Protein AF-W2TAP4-F1 (afdb_monomer)

Structure (mmCIF, N/CA/C/O backbone):
data_AF-W2TAP4-F1
#
_entry.id   AF-W2TAP4-F1
#
loop_
_atom_site.group_PDB
_atom_site.id
_atom_site.type_symbol
_atom_site.label_atom_id
_atom_site.label_alt_id
_atom_site.label_comp_id
_atom_site.label_asym_id
_atom_site.label_entity_id
_atom_site.label_seq_id
_atom_site.pdbx_PDB_ins_code
_atom_site.Cartn_x
_atom_site.Cartn_y
_atom_site.Cartn_z
_atom_site.occupancy
_atom_site.B_iso_or_equiv
_atom_site.auth_seq_id
_atom_site.auth_comp_id
_atom_site.auth_asym_id
_atom_site.auth_atom_id
_atom_site.pdbx_PDB_model_num
ATOM 1 N N . VAL A 1 1 ? -24.159 -1.469 3.982 1.00 63.06 1 VAL A N 1
ATOM 2 C CA . VAL A 1 1 ? -23.735 -2.793 3.452 1.00 63.06 1 VAL A CA 1
ATOM 3 C C . VAL A 1 1 ? -23.334 -3.654 4.638 1.00 63.06 1 VAL A C 1
ATOM 5 O O . VAL A 1 1 ? -22.672 -3.120 5.513 1.00 63.06 1 VAL A O 1
ATOM 8 N N . LYS A 1 2 ? -23.755 -4.927 4.710 1.00 77.50 2 LYS A N 1
ATOM 9 C CA . LYS A 1 2 ? -23.392 -5.811 5.835 1.00 77.50 2 LYS A CA 1
ATOM 10 C C . LYS A 1 2 ? -21.869 -6.063 5.847 1.00 77.50 2 LYS A C 1
ATOM 12 O O . LYS A 1 2 ? -21.355 -6.415 4.781 1.00 77.50 2 LYS A O 1
ATOM 17 N N . PRO A 1 3 ? -21.166 -5.944 6.990 1.00 80.81 3 PRO A N 1
ATOM 18 C CA . PRO A 1 3 ? -19.704 -6.077 7.066 1.00 80.81 3 PRO A CA 1
ATOM 19 C C . PRO A 1 3 ? -19.189 -7.405 6.499 1.00 80.81 3 PRO A C 1
ATOM 21 O O . PRO A 1 3 ? -18.220 -7.428 5.749 1.00 80.81 3 PRO A O 1
ATOM 24 N N . GLN A 1 4 ? -19.912 -8.501 6.743 1.00 87.06 4 GLN A N 1
ATOM 25 C CA . GLN A 1 4 ? -19.562 -9.840 6.259 1.00 87.06 4 GLN A CA 1
ATOM 26 C C . GLN A 1 4 ? -19.529 -9.923 4.727 1.00 87.06 4 GLN A C 1
ATOM 28 O O . GLN A 1 4 ? -18.645 -10.558 4.163 1.00 87.06 4 GLN A O 1
ATOM 33 N N . LYS A 1 5 ? -20.447 -9.239 4.027 1.00 90.62 5 LYS A N 1
ATOM 34 C CA . LYS A 1 5 ? -20.427 -9.205 2.554 1.00 90.62 5 LYS A CA 1
ATOM 35 C C . LYS A 1 5 ? -19.191 -8.480 2.026 1.00 90.62 5 LYS A C 1
ATOM 37 O O . LYS A 1 5 ? -18.660 -8.879 0.998 1.00 90.62 5 LYS A O 1
ATOM 42 N N . ALA A 1 6 ? -18.735 -7.437 2.720 1.00 92.44 6 ALA A N 1
ATOM 43 C CA . ALA A 1 6 ? -17.522 -6.719 2.346 1.00 92.44 6 ALA A CA 1
ATOM 44 C C . ALA A 1 6 ? -16.264 -7.564 2.594 1.00 92.44 6 ALA A C 1
ATOM 46 O O . ALA A 1 6 ? -15.354 -7.529 1.776 1.00 92.44 6 ALA A O 1
ATOM 47 N N . VAL A 1 7 ? -16.244 -8.370 3.661 1.00 93.88 7 VAL A N 1
ATOM 48 C CA . VAL A 1 7 ? -15.157 -9.327 3.923 1.00 93.88 7 VAL A CA 1
ATOM 49 C C . VAL A 1 7 ? -15.080 -10.375 2.811 1.00 93.88 7 VAL A C 1
ATOM 51 O O . VAL A 1 7 ? -14.022 -10.558 2.220 1.00 93.88 7 VAL A O 1
ATOM 54 N N . HIS A 1 8 ? -16.202 -11.006 2.453 1.00 94.00 8 HIS A N 1
ATOM 55 C CA . HIS A 1 8 ? -16.225 -11.952 1.331 1.00 94.00 8 HIS A CA 1
ATOM 56 C C . HIS A 1 8 ? -15.807 -11.300 0.012 1.00 94.00 8 HIS A C 1
ATOM 58 O O . HIS A 1 8 ? -15.028 -11.882 -0.736 1.00 94.00 8 HIS A O 1
ATOM 64 N N . ALA A 1 9 ? -16.289 -10.082 -0.256 1.00 94.31 9 ALA A N 1
ATOM 65 C CA . ALA A 1 9 ? -15.892 -9.344 -1.445 1.00 94.31 9 ALA A CA 1
ATOM 66 C C . ALA A 1 9 ? -14.383 -9.079 -1.462 1.00 94.31 9 ALA A C 1
ATOM 68 O O . ALA A 1 9 ? -13.775 -9.262 -2.503 1.00 94.31 9 ALA A O 1
ATOM 69 N N . TRP A 1 10 ? -13.779 -8.708 -0.327 1.00 95.81 10 TRP A N 1
ATOM 70 C CA . TRP A 1 10 ? -12.341 -8.450 -0.222 1.00 95.81 10 TRP A CA 1
ATOM 71 C C . TRP A 1 10 ? -11.492 -9.666 -0.595 1.00 95.81 10 TRP A C 1
ATOM 73 O O . TRP A 1 10 ? -10.545 -9.540 -1.371 1.00 95.81 10 TRP A O 1
ATOM 83 N N . TYR A 1 11 ? -11.857 -10.844 -0.089 1.00 95.56 11 TYR A N 1
ATOM 84 C CA . TYR A 1 11 ? -11.151 -12.087 -0.403 1.00 95.56 11 TYR A CA 1
ATOM 85 C C . TYR A 1 11 ? -11.359 -12.562 -1.845 1.00 95.56 11 TYR A C 1
ATOM 87 O O . TYR A 1 11 ? -10.530 -13.302 -2.360 1.00 95.56 11 TYR A O 1
ATOM 95 N N . ALA A 1 12 ? -12.427 -12.118 -2.509 1.00 94.62 12 ALA A N 1
ATOM 96 C CA . ALA A 1 12 ? -12.677 -12.402 -3.920 1.00 94.62 12 ALA A CA 1
ATOM 97 C C . ALA A 1 12 ? -11.980 -11.419 -4.883 1.00 94.62 12 ALA A C 1
ATOM 99 O O . ALA A 1 12 ? -12.076 -11.596 -6.095 1.00 94.62 12 ALA A O 1
ATOM 100 N N . LEU A 1 13 ? -11.323 -10.366 -4.379 1.00 93.56 13 LEU A N 1
ATOM 101 C CA . LEU A 1 13 ? -10.587 -9.422 -5.222 1.00 93.56 13 LEU A CA 1
ATOM 102 C C . LEU A 1 13 ? -9.270 -10.035 -5.693 1.00 93.56 13 LEU A C 1
ATOM 104 O O . LEU A 1 13 ? -8.466 -10.495 -4.880 1.00 93.56 13 LEU A O 1
ATOM 108 N N . GLU A 1 14 ? -9.042 -9.949 -6.998 1.00 93.50 14 GLU A N 1
ATOM 109 C CA . GLU A 1 14 ? -7.777 -10.309 -7.627 1.00 93.50 14 GLU A CA 1
ATOM 110 C C . GLU A 1 14 ? -6.654 -9.350 -7.211 1.00 93.50 14 GLU A C 1
ATOM 112 O O . GLU A 1 14 ? -6.862 -8.150 -6.988 1.00 93.50 14 GLU A O 1
ATOM 117 N N . ASP A 1 15 ? -5.439 -9.886 -7.124 1.00 91.25 15 ASP A N 1
ATOM 118 C CA . ASP A 1 15 ? -4.247 -9.082 -6.887 1.00 91.25 15 ASP A CA 1
ATOM 119 C C . ASP A 1 15 ? -4.017 -8.134 -8.077 1.00 91.25 15 ASP A C 1
ATOM 121 O O . ASP A 1 15 ? -4.111 -8.513 -9.241 1.00 91.25 15 ASP A O 1
ATOM 125 N N . GLY A 1 16 ? -3.694 -6.875 -7.791 1.00 88.31 16 GLY A N 1
ATOM 126 C CA . GLY A 1 16 ? -3.414 -5.860 -8.805 1.00 88.31 16 GLY A CA 1
ATOM 127 C C . GLY A 1 16 ? -4.645 -5.300 -9.516 1.00 88.31 16 GLY A C 1
ATOM 128 O O . GLY A 1 16 ? -4.471 -4.501 -10.433 1.00 88.31 16 GLY A O 1
ATOM 129 N N . ASP A 1 17 ? -5.854 -5.654 -9.080 1.00 89.06 17 ASP A N 1
ATOM 130 C CA . ASP A 1 17 ? -7.103 -5.192 -9.679 1.00 89.06 17 ASP A CA 1
ATOM 131 C C . ASP A 1 17 ? -7.204 -3.650 -9.710 1.00 89.06 17 ASP A C 1
ATOM 133 O O . ASP A 1 17 ? -7.227 -3.000 -8.650 1.00 89.06 17 ASP A O 1
ATOM 137 N N . PRO A 1 18 ? -7.277 -3.040 -10.911 1.00 87.25 18 PRO A N 1
ATOM 138 C CA . PRO A 1 18 ? -7.310 -1.593 -11.046 1.00 87.25 18 PRO A CA 1
ATOM 139 C C . PRO A 1 18 ? -8.681 -0.991 -10.743 1.00 87.25 18 PRO A C 1
ATOM 141 O O . PRO A 1 18 ? -8.806 0.224 -10.574 1.00 87.25 18 PRO A O 1
ATOM 144 N N . ASN A 1 19 ? -9.725 -1.816 -10.647 1.00 90.50 19 ASN A N 1
ATOM 145 C CA . ASN A 1 19 ? -11.085 -1.331 -10.511 1.00 90.50 19 ASN A CA 1
ATOM 146 C C . ASN A 1 19 ? -11.323 -0.625 -9.171 1.00 90.50 19 ASN A C 1
ATOM 148 O O . ASN A 1 19 ? -10.850 -1.021 -8.101 1.00 90.50 19 ASN A O 1
ATOM 152 N N . ASN A 1 20 ? -12.220 0.362 -9.206 1.00 87.88 20 ASN A N 1
ATOM 153 C CA . ASN A 1 20 ? -12.665 1.107 -8.024 1.00 87.88 20 ASN A CA 1
ATOM 154 C C . ASN A 1 20 ? -13.349 0.231 -6.956 1.00 87.88 20 ASN A C 1
ATOM 156 O O . ASN A 1 20 ? -13.576 0.693 -5.834 1.00 87.88 20 ASN A O 1
ATOM 160 N N . ARG A 1 21 ? -13.679 -1.030 -7.271 1.00 91.38 21 ARG A N 1
ATOM 161 C CA . ARG A 1 21 ? -14.277 -1.974 -6.319 1.00 91.38 21 ARG A CA 1
ATOM 162 C C . ARG A 1 21 ? -13.353 -2.278 -5.140 1.00 91.38 21 ARG A C 1
ATOM 164 O O . ARG A 1 21 ? -13.854 -2.350 -4.023 1.00 91.38 21 ARG A O 1
ATOM 171 N N . VAL A 1 22 ? -12.031 -2.334 -5.340 1.00 92.56 22 VAL A N 1
ATOM 172 C CA . VAL A 1 22 ? -11.061 -2.518 -4.242 1.00 92.56 22 VAL A CA 1
ATOM 173 C C . VAL A 1 22 ? -11.181 -1.370 -3.238 1.00 92.56 22 VAL A C 1
ATOM 175 O O . VAL A 1 22 ? -11.405 -1.583 -2.045 1.00 92.56 22 VAL A O 1
ATOM 178 N N . ARG A 1 23 ? -11.133 -0.130 -3.741 1.00 93.56 23 ARG A N 1
ATOM 179 C CA . ARG A 1 23 ? -11.326 1.095 -2.953 1.00 93.56 23 ARG A CA 1
ATOM 180 C C . ARG A 1 23 ? -12.682 1.119 -2.249 1.00 93.56 23 ARG A C 1
ATOM 182 O O . ARG A 1 23 ? -12.760 1.508 -1.084 1.00 93.56 23 ARG A O 1
ATOM 189 N N . TYR A 1 24 ? -13.751 0.735 -2.942 1.00 94.25 24 TYR A N 1
ATOM 190 C CA . TYR A 1 24 ? -15.093 0.689 -2.366 1.00 94.25 24 TYR A CA 1
ATOM 191 C C . TYR A 1 24 ? -15.175 -0.308 -1.205 1.00 94.25 24 TYR A C 1
ATOM 193 O O . TYR A 1 24 ? -15.616 0.062 -0.115 1.00 94.25 24 TYR A O 1
ATOM 201 N N . VAL A 1 25 ? -14.707 -1.542 -1.414 1.00 95.56 25 VAL A N 1
ATOM 202 C CA . VAL A 1 25 ? -14.711 -2.598 -0.394 1.00 95.56 25 VAL A CA 1
ATOM 203 C C . VAL A 1 25 ? -13.883 -2.176 0.818 1.00 95.56 25 VAL A C 1
ATOM 205 O O . VAL A 1 25 ? -14.398 -2.228 1.935 1.00 95.56 25 VAL A O 1
ATOM 208 N N . ALA A 1 26 ? -12.668 -1.656 0.609 1.00 95.94 26 ALA A N 1
ATOM 209 C CA . ALA A 1 26 ? -11.824 -1.142 1.687 1.00 95.94 26 ALA A CA 1
ATOM 210 C C . ALA A 1 26 ? -12.546 -0.060 2.508 1.00 95.94 26 ALA A C 1
ATOM 212 O O . ALA A 1 26 ? -12.595 -0.140 3.732 1.00 95.94 26 ALA A O 1
ATOM 213 N N . LYS A 1 27 ? -13.208 0.908 1.857 1.00 95.12 27 LYS A N 1
ATOM 214 C CA . LYS A 1 27 ? -13.984 1.951 2.553 1.00 95.12 27 LYS A CA 1
ATOM 215 C C . LYS A 1 27 ? -15.157 1.389 3.357 1.00 95.12 27 LYS A C 1
ATOM 217 O O . LYS A 1 27 ? -15.435 1.892 4.446 1.00 95.12 27 LYS A O 1
ATOM 222 N N . VAL A 1 28 ? -15.863 0.383 2.837 1.00 95.12 28 VAL A N 1
ATOM 223 C CA . VAL A 1 28 ? -16.949 -0.279 3.577 1.00 95.12 28 VAL A CA 1
ATOM 224 C C . VAL A 1 28 ? -16.391 -0.998 4.804 1.00 95.12 28 VAL A C 1
ATOM 226 O O . VAL A 1 28 ? -16.943 -0.832 5.889 1.00 95.12 28 VAL A O 1
ATOM 229 N N . LEU A 1 29 ? -15.283 -1.727 4.666 1.00 95.81 29 LEU A N 1
ATOM 230 C CA . LEU A 1 29 ? -14.618 -2.394 5.788 1.00 95.81 29 LEU A CA 1
ATOM 231 C C . LEU A 1 29 ? -14.150 -1.391 6.851 1.00 95.81 29 LEU A C 1
ATOM 233 O O . LEU A 1 29 ? -14.443 -1.575 8.028 1.00 95.81 29 LEU A O 1
ATOM 237 N N . THR A 1 30 ? -13.532 -0.281 6.440 1.00 95.06 30 THR A N 1
ATOM 238 C CA . THR A 1 30 ? -13.102 0.800 7.343 1.00 95.06 30 THR A CA 1
ATOM 239 C C . THR A 1 30 ? -14.266 1.376 8.148 1.00 95.06 30 THR A C 1
ATOM 241 O O . THR A 1 30 ? -14.138 1.590 9.350 1.00 95.06 30 THR A O 1
ATOM 244 N N . LYS A 1 31 ? -15.413 1.634 7.504 1.00 93.88 31 LYS A N 1
ATOM 245 C CA . LYS A 1 31 ? -16.587 2.220 8.175 1.00 93.88 31 LYS A CA 1
ATOM 246 C C . LYS A 1 31 ? -17.231 1.286 9.194 1.00 93.88 31 LYS A C 1
ATOM 248 O O . LYS A 1 31 ? -17.786 1.773 10.168 1.00 93.88 31 LYS A O 1
ATOM 253 N N . ASN A 1 32 ? -17.168 -0.023 8.963 1.00 91.81 32 ASN A N 1
ATOM 254 C CA . ASN A 1 32 ? -17.828 -1.016 9.810 1.00 91.81 32 ASN A CA 1
ATOM 255 C C . ASN A 1 32 ? -16.823 -1.852 10.620 1.00 91.81 32 ASN A C 1
ATOM 257 O O . ASN A 1 32 ? -17.135 -2.961 11.047 1.00 91.81 32 ASN A O 1
ATOM 261 N N . SER A 1 33 ? -15.602 -1.348 10.825 1.00 90.56 33 SER A N 1
ATOM 262 C CA . SER A 1 33 ? -14.532 -2.092 11.498 1.00 90.56 33 SER A CA 1
ATOM 263 C C . SER A 1 33 ? -14.856 -2.432 12.956 1.00 90.56 33 SER A C 1
ATOM 265 O O . SER A 1 33 ? -14.301 -3.389 13.489 1.00 90.56 33 SER A O 1
ATOM 267 N N . GLY A 1 34 ? -15.719 -1.638 13.604 1.00 88.25 34 GLY A N 1
ATOM 268 C CA . GLY A 1 34 ? -16.190 -1.867 14.974 1.00 88.25 34 GLY A CA 1
ATOM 269 C C . GLY A 1 34 ? -17.220 -2.993 15.097 1.00 88.25 34 GLY A C 1
ATOM 270 O O . GLY A 1 34 ? -17.327 -3.593 16.158 1.00 88.25 34 GLY A O 1
ATOM 271 N N . ASP A 1 35 ? -17.912 -3.325 14.003 1.00 90.00 35 ASP A N 1
ATOM 272 C CA . ASP A 1 35 ? -18.960 -4.356 13.973 1.00 90.00 35 ASP A CA 1
ATOM 273 C C . ASP A 1 35 ? -18.416 -5.736 13.560 1.00 90.00 35 ASP A C 1
ATOM 275 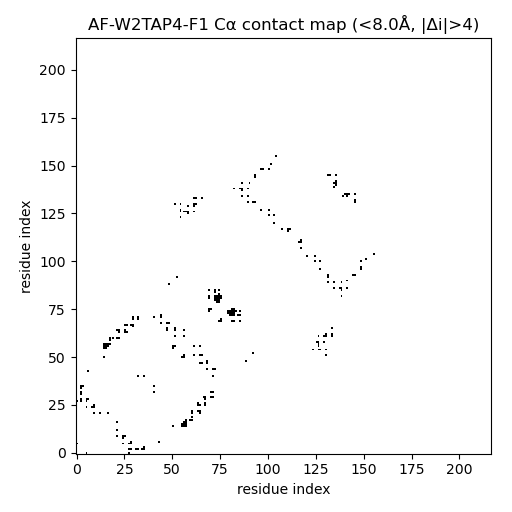O O . ASP A 1 35 ? -19.157 -6.721 13.480 1.00 90.00 35 ASP A O 1
ATOM 279 N N . LEU A 1 36 ? -17.121 -5.817 13.238 1.00 90.94 36 LEU A N 1
ATOM 280 C CA . LEU A 1 36 ? -16.458 -7.066 12.886 1.00 90.94 36 LEU A CA 1
ATOM 281 C C . LEU A 1 36 ? -16.134 -7.869 14.145 1.00 90.94 36 LEU A C 1
ATOM 283 O O . LEU A 1 36 ? -15.594 -7.349 15.120 1.00 90.94 36 LEU A O 1
ATOM 287 N N . LYS A 1 37 ? -16.405 -9.174 14.086 1.00 92.00 37 LYS A N 1
ATOM 288 C CA . LYS A 1 37 ? -15.948 -10.112 15.112 1.00 92.00 37 LYS A CA 1
ATOM 289 C C . LYS A 1 37 ? -14.416 -10.144 15.155 1.00 92.00 37 LYS A C 1
ATOM 291 O O . LYS A 1 37 ? -13.757 -9.943 14.134 1.00 92.00 37 LYS A O 1
ATOM 296 N N . SER A 1 38 ? -13.858 -10.388 16.341 1.00 92.12 38 SER A N 1
ATOM 297 C CA . SER A 1 38 ? -12.411 -10.290 16.578 1.00 92.12 38 SER A CA 1
ATOM 298 C C . SER A 1 38 ? -11.581 -11.277 15.753 1.00 92.12 38 SER A C 1
ATOM 300 O O . SER A 1 38 ? -10.482 -10.928 15.333 1.00 92.12 38 SER A O 1
ATOM 302 N N . ASP A 1 39 ? -12.097 -12.482 15.523 1.00 94.06 39 ASP A N 1
ATOM 303 C CA . ASP A 1 39 ? -11.495 -13.521 14.679 1.00 94.06 39 ASP A CA 1
ATOM 304 C C . ASP A 1 39 ? -11.390 -13.046 13.223 1.00 94.06 39 ASP A C 1
ATOM 306 O O . ASP A 1 39 ? -10.292 -12.889 12.695 1.00 94.06 39 ASP A O 1
ATOM 310 N N . ILE A 1 40 ? -12.522 -12.653 12.631 1.00 94.06 40 ILE A N 1
ATOM 311 C CA . ILE A 1 40 ? -12.599 -12.139 11.254 1.00 94.06 40 ILE A CA 1
ATOM 312 C C . ILE A 1 40 ? -11.703 -10.910 11.077 1.00 94.06 40 ILE A C 1
ATOM 314 O O . ILE A 1 40 ? -11.058 -10.728 10.043 1.00 94.06 40 ILE A O 1
ATOM 318 N N . LYS A 1 41 ? -11.678 -10.038 12.087 1.00 95.38 41 LYS A N 1
ATOM 319 C CA . LYS A 1 41 ? -10.847 -8.838 12.095 1.00 95.38 41 LYS A CA 1
ATOM 320 C C . LYS A 1 41 ? -9.357 -9.189 12.069 1.00 95.38 41 LYS A C 1
ATOM 322 O O . LYS A 1 41 ? -8.610 -8.533 11.347 1.00 95.38 41 LYS A O 1
ATOM 327 N N . SER A 1 42 ? -8.934 -10.196 12.832 1.00 96.31 42 SER A N 1
ATOM 328 C CA . SER A 1 42 ? -7.541 -10.652 12.864 1.00 96.31 42 SER A CA 1
ATOM 329 C C . SER A 1 42 ? -7.109 -11.234 11.517 1.00 96.31 42 SER A C 1
ATOM 331 O O . SER A 1 42 ? -6.078 -10.817 10.987 1.00 96.31 42 SER A O 1
ATOM 333 N N . ASP A 1 43 ? -7.944 -12.086 10.918 1.00 96.62 43 ASP A N 1
ATOM 334 C CA . ASP A 1 43 ? -7.682 -12.677 9.600 1.00 96.62 43 ASP A CA 1
ATOM 335 C C . ASP A 1 43 ? -7.572 -11.600 8.515 1.00 96.62 43 ASP A C 1
ATOM 337 O O . ASP A 1 43 ? -6.623 -11.577 7.731 1.00 96.62 43 ASP A O 1
ATOM 341 N N . LEU A 1 44 ? -8.504 -10.641 8.517 1.00 97.00 44 LEU A N 1
ATOM 342 C CA . LEU A 1 44 ? -8.501 -9.534 7.564 1.00 97.00 44 LEU A CA 1
ATOM 343 C C . LEU A 1 44 ? -7.259 -8.644 7.716 1.00 97.00 44 LEU A C 1
ATOM 345 O O . LEU A 1 44 ? -6.704 -8.183 6.720 1.00 97.00 44 LEU A O 1
ATOM 349 N N . VAL A 1 45 ? -6.805 -8.402 8.950 1.00 98.06 45 VAL A N 1
ATOM 350 C CA . VAL A 1 45 ? -5.554 -7.675 9.214 1.00 98.06 45 VAL A CA 1
ATOM 351 C C . VAL A 1 45 ? -4.354 -8.439 8.658 1.00 98.06 45 VAL A C 1
ATOM 353 O O . VAL A 1 45 ? -3.477 -7.816 8.056 1.00 98.06 45 VAL A O 1
ATOM 356 N N . ALA A 1 46 ? -4.301 -9.759 8.839 1.00 98.25 46 ALA A N 1
ATOM 357 C CA . ALA A 1 46 ? -3.219 -10.586 8.312 1.00 98.25 46 ALA A CA 1
ATOM 358 C C . ALA A 1 46 ? -3.181 -10.556 6.773 1.00 98.25 46 ALA A C 1
ATOM 360 O O . ALA A 1 46 ? -2.112 -10.338 6.195 1.00 98.25 46 ALA A O 1
ATOM 361 N N . ASP A 1 47 ? -4.338 -10.682 6.116 1.00 98.00 47 ASP A N 1
ATOM 362 C CA . ASP A 1 47 ? -4.442 -10.608 4.655 1.00 98.00 47 ASP A CA 1
ATOM 363 C C . ASP A 1 47 ? -4.058 -9.221 4.116 1.00 98.00 47 ASP A C 1
ATOM 365 O O . ASP A 1 47 ? -3.229 -9.117 3.212 1.00 98.00 47 ASP A O 1
ATOM 369 N N . LEU A 1 48 ? -4.567 -8.141 4.723 1.00 98.12 48 LEU A N 1
ATOM 370 C CA . LEU A 1 48 ? -4.192 -6.770 4.357 1.00 98.12 48 LEU A CA 1
ATOM 371 C C . LEU A 1 48 ? -2.687 -6.539 4.489 1.00 98.12 48 LEU A C 1
ATOM 373 O O . LEU A 1 48 ? -2.073 -6.001 3.566 1.00 98.12 48 LEU A O 1
ATOM 377 N N . LYS A 1 49 ? -2.082 -6.964 5.606 1.00 98.50 49 LYS A N 1
ATOM 378 C CA . LYS A 1 49 ? -0.630 -6.864 5.801 1.00 98.50 49 LYS A CA 1
ATOM 379 C C . LYS A 1 49 ? 0.117 -7.607 4.700 1.00 98.50 49 LYS A C 1
ATOM 381 O O . LYS A 1 49 ? 1.011 -7.022 4.098 1.00 98.50 49 LYS A O 1
ATOM 386 N N . SER A 1 50 ? -0.293 -8.839 4.399 1.00 98.12 50 SER A N 1
ATOM 387 C CA . SER A 1 50 ? 0.306 -9.651 3.338 1.00 98.12 50 SER A CA 1
ATOM 388 C C . SER A 1 50 ? 0.193 -8.985 1.962 1.00 98.12 50 SER A C 1
ATOM 390 O O . SER A 1 50 ? 1.193 -8.856 1.254 1.00 98.12 50 SER A O 1
ATOM 392 N N . LYS A 1 51 ? -0.995 -8.506 1.574 1.00 97.94 51 LYS A N 1
ATOM 393 C CA . LYS A 1 51 ? -1.204 -7.856 0.269 1.00 97.94 51 LYS A CA 1
ATOM 394 C C . LYS A 1 51 ? -0.418 -6.551 0.138 1.00 97.94 51 LYS A C 1
ATOM 396 O O . LYS A 1 51 ? 0.143 -6.288 -0.927 1.00 97.94 51 LYS A O 1
ATOM 401 N N . ILE A 1 52 ? -0.342 -5.755 1.207 1.00 98.12 52 ILE A N 1
ATOM 402 C CA . ILE A 1 52 ? 0.415 -4.496 1.231 1.00 98.12 52 ILE A CA 1
ATOM 403 C C . ILE A 1 52 ? 1.924 -4.767 1.166 1.00 98.12 52 ILE A C 1
ATOM 405 O O . ILE A 1 52 ? 2.594 -4.204 0.303 1.00 98.12 52 ILE A O 1
ATOM 409 N N . SER A 1 53 ? 2.466 -5.652 2.012 1.00 97.44 53 SER A N 1
ATOM 410 C CA . SER A 1 53 ? 3.913 -5.930 2.046 1.00 97.44 53 SER A CA 1
ATOM 411 C C . SER A 1 53 ? 4.422 -6.632 0.786 1.00 97.44 53 SER A C 1
ATOM 413 O O . SER A 1 53 ? 5.596 -6.527 0.446 1.00 97.44 53 SER A O 1
ATOM 415 N N . ASN A 1 54 ? 3.542 -7.343 0.076 1.00 96.88 54 ASN A N 1
ATOM 416 C CA . ASN A 1 54 ? 3.856 -7.973 -1.204 1.00 96.88 54 ASN A CA 1
ATOM 417 C C . ASN A 1 54 ? 3.501 -7.104 -2.422 1.00 96.88 54 ASN A C 1
ATOM 419 O O . ASN A 1 54 ? 3.569 -7.600 -3.543 1.00 96.88 54 ASN A O 1
ATOM 423 N N . PHE A 1 55 ? 3.118 -5.835 -2.231 1.00 96.56 55 PHE A N 1
ATOM 424 C CA . PHE A 1 55 ? 2.797 -4.887 -3.311 1.00 96.56 55 PHE A CA 1
ATOM 425 C C . PHE A 1 55 ? 1.741 -5.417 -4.302 1.00 96.56 55 PHE A C 1
ATOM 427 O O . PHE A 1 55 ? 1.780 -5.166 -5.510 1.00 96.56 55 PHE A O 1
ATOM 434 N N . ARG A 1 56 ? 0.758 -6.157 -3.778 1.00 96.50 56 ARG A N 1
ATOM 435 C CA . ARG A 1 56 ? -0.334 -6.777 -4.548 1.00 96.50 56 ARG A CA 1
ATOM 436 C C . ARG A 1 56 ? -1.528 -5.851 -4.752 1.00 96.50 56 ARG A C 1
ATOM 438 O O . ARG A 1 56 ? -2.470 -6.208 -5.443 1.00 96.50 56 ARG A O 1
ATOM 445 N N . ILE A 1 57 ? -1.513 -4.654 -4.174 1.00 96.75 57 ILE A N 1
ATOM 446 C CA . ILE A 1 57 ? -2.599 -3.680 -4.316 1.00 96.75 57 ILE A CA 1
ATOM 447 C C . ILE A 1 57 ? -2.251 -2.704 -5.438 1.00 96.75 57 ILE A C 1
ATOM 449 O O . ILE A 1 57 ? -1.163 -2.131 -5.448 1.00 96.75 57 ILE A O 1
ATOM 453 N N . HIS A 1 58 ? -3.173 -2.501 -6.382 1.00 96.31 58 HIS A N 1
ATOM 454 C CA . HIS A 1 58 ? -3.000 -1.507 -7.441 1.00 96.31 58 HIS A CA 1
ATOM 455 C C . HIS A 1 58 ? -2.829 -0.100 -6.848 1.00 96.31 58 HIS A C 1
ATOM 457 O O . HIS A 1 58 ? -3.540 0.261 -5.909 1.00 96.31 58 HIS A O 1
ATOM 463 N N . ALA A 1 59 ? -1.906 0.700 -7.389 1.00 96.06 59 ALA A N 1
ATOM 464 C CA . ALA A 1 59 ? -1.436 1.934 -6.755 1.00 96.06 59 ALA A CA 1
ATOM 465 C C . ALA A 1 59 ? -2.551 2.928 -6.351 1.00 96.06 59 ALA A C 1
ATOM 467 O O . ALA A 1 59 ? -2.618 3.286 -5.173 1.00 96.06 59 ALA A O 1
ATOM 468 N N . PRO A 1 60 ? -3.517 3.269 -7.228 1.00 96.06 60 PRO A N 1
ATOM 469 C CA . PRO A 1 60 ? -4.706 4.056 -6.881 1.00 96.06 60 PRO A CA 1
ATOM 470 C C . PRO A 1 60 ? -5.537 3.558 -5.685 1.00 96.06 60 PRO A C 1
ATOM 472 O O . PRO A 1 60 ? -6.345 4.315 -5.137 1.00 96.06 60 PRO A O 1
ATOM 475 N N . ASN A 1 61 ? -5.407 2.289 -5.299 1.00 96.94 61 ASN A N 1
ATOM 476 C CA . ASN A 1 61 ? -6.176 1.659 -4.228 1.00 96.94 61 ASN A CA 1
ATOM 477 C C . ASN A 1 61 ? -5.381 1.528 -2.915 1.00 96.94 61 ASN A C 1
ATOM 479 O O . ASN A 1 61 ? -5.992 1.261 -1.874 1.00 96.94 61 ASN A O 1
ATOM 483 N N . ILE A 1 62 ? -4.062 1.769 -2.936 1.00 97.94 62 ILE A N 1
ATOM 484 C CA . ILE A 1 62 ? -3.162 1.583 -1.786 1.00 97.94 62 ILE A CA 1
ATOM 485 C C . ILE A 1 62 ? -3.594 2.437 -0.594 1.00 97.94 62 ILE A C 1
ATOM 487 O O . ILE A 1 62 ? -3.809 1.879 0.477 1.00 97.94 62 ILE A O 1
ATOM 491 N N . SER A 1 63 ? -3.838 3.739 -0.769 1.00 97.44 63 SER A N 1
ATOM 492 C CA . SER A 1 63 ? -4.219 4.620 0.350 1.00 97.44 63 SER A CA 1
ATOM 493 C C . SER A 1 63 ? -5.499 4.160 1.052 1.00 97.44 63 SER A C 1
ATOM 495 O O . SER A 1 63 ? -5.620 4.210 2.273 1.00 97.44 63 SER A O 1
ATOM 497 N N . SER A 1 64 ? -6.474 3.644 0.292 1.00 97.50 64 SER A N 1
ATOM 498 C CA . SER A 1 64 ? -7.725 3.139 0.877 1.00 97.50 64 SER A CA 1
ATOM 499 C C . SER A 1 64 ? -7.526 1.827 1.634 1.00 97.50 64 SER A C 1
ATOM 501 O O . SER A 1 64 ? -8.126 1.646 2.694 1.00 97.50 64 SER A O 1
ATOM 503 N N . ALA A 1 65 ? -6.685 0.929 1.120 1.00 97.81 65 ALA A N 1
ATOM 504 C CA . ALA A 1 65 ? -6.347 -0.315 1.802 1.00 97.81 65 ALA A CA 1
ATOM 505 C C . ALA A 1 65 ? -5.489 -0.072 3.054 1.00 97.81 65 ALA A C 1
ATOM 507 O O . ALA A 1 65 ? -5.755 -0.659 4.102 1.00 97.81 65 ALA A O 1
ATOM 508 N N . TYR A 1 66 ? -4.516 0.837 2.981 1.00 98.25 66 TYR A N 1
ATOM 509 C CA . TYR A 1 66 ? -3.652 1.183 4.106 1.00 98.25 66 TYR A CA 1
ATOM 510 C C . TYR A 1 66 ? -4.439 1.880 5.225 1.00 98.25 66 TYR A C 1
ATOM 512 O O . TYR A 1 66 ? -4.323 1.496 6.389 1.00 98.25 66 TYR A O 1
ATOM 520 N N . LEU A 1 67 ? -5.340 2.811 4.881 1.00 97.94 67 LE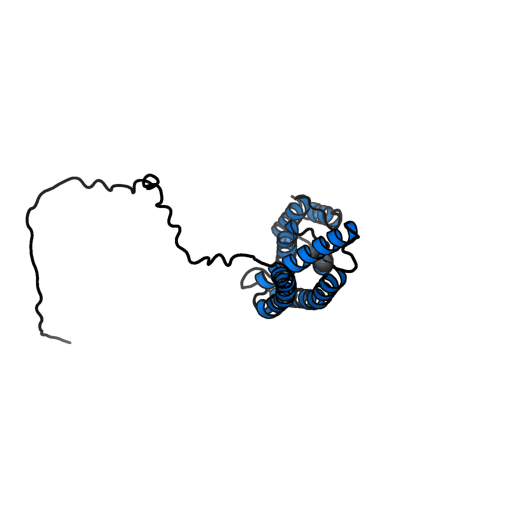U A N 1
ATOM 521 C CA . LEU A 1 67 ? -6.289 3.392 5.837 1.00 97.94 67 LEU A CA 1
ATOM 522 C C . LEU A 1 67 ? -7.180 2.318 6.485 1.00 97.94 67 LEU A C 1
ATOM 524 O O . LEU A 1 67 ? -7.468 2.396 7.679 1.00 97.94 67 LEU A O 1
ATOM 528 N N . CYS A 1 68 ? -7.623 1.321 5.712 1.00 97.94 68 CYS A N 1
ATOM 529 C CA . CYS A 1 68 ? -8.405 0.204 6.238 1.00 97.94 68 CYS A CA 1
ATOM 530 C C . CYS A 1 68 ? -7.615 -0.589 7.281 1.00 97.94 68 CYS A C 1
ATOM 532 O O . CYS A 1 68 ? -8.100 -0.780 8.396 1.00 97.94 68 CYS A O 1
ATOM 534 N N . LEU A 1 69 ? -6.371 -0.960 6.961 1.00 98.44 69 LEU A N 1
ATOM 535 C CA . LEU A 1 69 ? -5.468 -1.624 7.898 1.00 98.44 69 LEU A CA 1
ATOM 536 C C . LEU A 1 69 ? -5.261 -0.784 9.165 1.00 98.44 69 LEU A C 1
ATOM 538 O O . LEU A 1 69 ? -5.437 -1.290 10.271 1.00 98.44 69 LEU A O 1
ATOM 542 N N . ALA A 1 70 ? -4.947 0.503 9.014 1.00 97.94 70 ALA A N 1
ATOM 543 C CA . ALA A 1 70 ? -4.739 1.408 10.138 1.00 97.94 70 ALA A CA 1
ATOM 544 C C . ALA A 1 70 ? -5.989 1.510 11.030 1.00 97.94 70 ALA A C 1
ATOM 546 O O . ALA A 1 70 ? -5.881 1.483 12.255 1.00 97.94 70 ALA A O 1
ATOM 547 N N . LYS A 1 71 ? -7.191 1.555 10.442 1.00 97.12 71 LYS A N 1
ATOM 548 C CA . LYS A 1 71 ? -8.445 1.573 11.206 1.00 97.12 71 LYS A CA 1
ATOM 549 C C . LYS A 1 71 ? -8.713 0.249 11.921 1.00 97.12 71 LYS A C 1
ATOM 551 O O . LYS A 1 71 ? -9.141 0.266 13.073 1.00 97.12 71 LYS A O 1
ATOM 556 N N . LEU A 1 72 ? -8.448 -0.887 11.274 1.00 96.88 72 LEU A N 1
ATOM 557 C CA . LEU A 1 72 ? -8.588 -2.206 11.897 1.00 96.88 72 LEU A CA 1
ATOM 558 C C . LEU A 1 72 ? -7.603 -2.374 13.060 1.00 96.88 72 LEU A C 1
ATOM 560 O O . LEU A 1 72 ? -7.983 -2.894 14.105 1.00 96.88 72 LEU A O 1
ATOM 564 N N . LEU A 1 73 ? -6.383 -1.864 12.932 1.00 96.94 73 LEU A N 1
ATOM 565 C CA . LEU A 1 73 ? -5.395 -1.895 14.007 1.00 96.94 73 LEU A CA 1
ATOM 566 C C . LEU A 1 73 ? -5.679 -0.908 15.146 1.00 96.94 73 LEU A C 1
ATOM 568 O O . LEU A 1 73 ? -4.992 -0.979 16.151 1.00 96.94 73 LEU A O 1
ATOM 572 N N . ASP A 1 74 ? -6.672 -0.019 15.032 1.00 96.38 74 ASP A N 1
ATOM 573 C CA . ASP A 1 74 ? -6.869 1.100 15.969 1.00 96.38 74 ASP A CA 1
ATOM 574 C C . ASP A 1 74 ? -5.667 2.068 15.995 1.00 96.38 74 ASP A C 1
ATOM 576 O O . ASP A 1 74 ? -5.189 2.504 17.035 1.00 96.38 74 ASP A O 1
ATOM 580 N N . ALA A 1 75 ? -5.121 2.385 14.821 1.00 96.56 75 ALA A N 1
ATOM 581 C CA . ALA A 1 75 ? -3.952 3.250 14.652 1.00 96.56 75 ALA A CA 1
ATOM 582 C C . ALA A 1 75 ? -4.304 4.677 14.173 1.00 96.56 75 ALA A C 1
ATOM 584 O O . ALA A 1 75 ? -3.424 5.408 13.725 1.00 96.56 75 ALA A O 1
ATOM 585 N N . ILE A 1 76 ? -5.581 5.074 14.238 1.00 93.94 76 ILE A N 1
ATOM 586 C CA . ILE A 1 76 ? -6.075 6.384 13.776 1.00 93.94 76 ILE A CA 1
ATOM 587 C C . ILE A 1 76 ? -6.381 7.294 14.967 1.00 93.94 76 ILE A C 1
ATOM 589 O O . ILE A 1 76 ? -7.056 6.868 15.899 1.00 93.94 76 ILE A O 1
ATOM 593 N N . GLY A 1 77 ? -5.984 8.567 14.881 1.00 89.50 77 GLY A N 1
ATOM 594 C CA . GLY A 1 77 ? -6.248 9.577 15.914 1.00 89.50 77 GLY A CA 1
ATOM 595 C C . GLY A 1 77 ? -5.286 9.483 17.097 1.00 89.50 77 GLY A C 1
ATOM 596 O O . GLY A 1 77 ? -4.502 8.543 17.188 1.00 89.50 77 GLY A O 1
ATOM 597 N N . GLU A 1 78 ? -5.302 10.466 17.999 1.00 87.12 78 GLU A N 1
ATOM 598 C CA . GLU A 1 78 ? -4.291 10.560 19.063 1.00 87.12 78 GLU A CA 1
ATOM 599 C C . GLU A 1 78 ? -4.311 9.384 20.048 1.00 87.12 78 GLU A C 1
ATOM 601 O O . GLU A 1 78 ? -3.254 8.855 20.394 1.00 87.12 78 GLU A O 1
ATOM 606 N N . GLU A 1 79 ? -5.503 8.899 20.382 1.00 90.69 79 GLU A N 1
ATOM 607 C CA . GLU A 1 79 ? -5.738 7.846 21.379 1.00 90.69 79 GLU A CA 1
ATOM 608 C C . GLU A 1 79 ? -5.605 6.412 20.834 1.00 90.69 79 GLU A C 1
ATOM 610 O O . GLU A 1 79 ? -5.746 5.448 21.589 1.00 90.69 79 GLU A O 1
ATOM 615 N N . GLY A 1 80 ? -5.337 6.254 19.533 1.00 90.94 80 GLY A N 1
ATOM 616 C CA . GLY A 1 80 ? -5.260 4.945 18.886 1.00 90.94 80 GLY A CA 1
ATOM 617 C C . GLY A 1 80 ? -4.157 4.058 19.472 1.00 90.94 80 GLY A C 1
ATOM 618 O O . GLY A 1 80 ? -2.982 4.441 19.516 1.00 90.94 80 GLY A O 1
ATOM 619 N N . LYS A 1 81 ? -4.514 2.839 19.889 1.00 95.12 81 LYS A N 1
ATOM 620 C CA . LYS A 1 81 ? -3.594 1.898 20.557 1.00 95.12 81 LYS A CA 1
ATOM 621 C C . LYS A 1 81 ? -2.703 1.122 19.581 1.00 95.12 81 LYS A C 1
ATOM 623 O O . LYS A 1 81 ? -1.654 0.612 19.974 1.00 95.12 81 LYS A O 1
ATOM 628 N N . GLY A 1 82 ? -3.081 1.071 18.305 1.00 96.69 82 GLY A N 1
ATOM 629 C CA . GLY A 1 82 ? -2.400 0.318 17.247 1.00 96.69 82 GLY A CA 1
ATOM 630 C C . GLY A 1 82 ? -1.219 1.002 16.576 1.00 96.69 82 GLY A C 1
ATOM 631 O O . GLY A 1 82 ? -0.561 0.386 15.738 1.00 96.69 82 GLY A O 1
ATOM 632 N N . LYS A 1 83 ? -0.928 2.267 16.904 1.00 96.38 83 LYS A N 1
ATOM 633 C CA . LYS A 1 83 ? 0.098 3.067 16.208 1.00 96.38 83 LYS A CA 1
ATOM 634 C C . LYS A 1 83 ? 1.467 2.388 16.170 1.00 96.38 83 LYS A C 1
ATOM 636 O O . LYS A 1 83 ? 2.098 2.336 15.122 1.00 96.38 83 LYS A O 1
ATOM 641 N N . LYS A 1 84 ? 1.901 1.815 17.299 1.00 96.31 84 LYS A N 1
ATOM 642 C CA . LYS A 1 84 ? 3.194 1.114 17.403 1.00 96.31 84 LYS A CA 1
ATOM 643 C C . LYS A 1 84 ? 3.254 -0.127 16.515 1.00 96.31 84 LYS A C 1
ATOM 645 O O . LYS A 1 84 ? 4.302 -0.435 15.954 1.00 96.31 84 LYS A O 1
ATOM 650 N N . GLU A 1 85 ? 2.141 -0.845 16.390 1.00 97.56 85 GLU A N 1
ATOM 651 C CA . GLU A 1 85 ? 2.063 -2.024 15.532 1.00 97.56 85 GLU A CA 1
ATOM 652 C C . GLU A 1 85 ? 2.096 -1.636 14.050 1.00 97.56 85 GLU A C 1
ATOM 654 O O . GLU A 1 85 ? 2.843 -2.242 13.279 1.00 97.56 85 GLU A O 1
ATOM 659 N N . LEU A 1 86 ? 1.344 -0.597 13.666 1.00 98.06 86 LEU A N 1
ATOM 660 C CA . LEU A 1 86 ? 1.356 -0.063 12.305 1.00 98.06 86 LEU A CA 1
ATOM 661 C C . LEU A 1 86 ? 2.745 0.477 11.928 1.00 98.06 86 LEU A C 1
ATOM 663 O O . LEU A 1 86 ? 3.238 0.171 10.844 1.00 98.06 86 LEU A O 1
ATOM 667 N N . GLU A 1 87 ? 3.414 1.196 12.835 1.00 97.38 87 GLU A N 1
ATOM 668 C CA . GLU A 1 87 ? 4.781 1.684 12.619 1.00 97.38 87 GLU A CA 1
ATOM 669 C C . GLU A 1 87 ? 5.773 0.523 12.457 1.00 97.38 87 GLU A C 1
ATOM 671 O O . GLU A 1 87 ? 6.594 0.531 11.539 1.00 97.38 87 GLU A O 1
ATOM 676 N N . LYS A 1 88 ? 5.696 -0.508 13.313 1.00 97.88 88 LYS A N 1
ATOM 677 C CA . LYS A 1 88 ? 6.552 -1.702 13.202 1.00 97.88 88 LYS A CA 1
ATOM 678 C C . LYS A 1 88 ? 6.368 -2.390 11.849 1.00 97.88 88 LYS A C 1
ATOM 680 O O . LYS A 1 88 ? 7.354 -2.786 11.230 1.00 97.88 88 LYS A O 1
ATOM 685 N N . PHE A 1 89 ? 5.123 -2.514 11.393 1.00 98.38 89 PHE A N 1
ATOM 686 C CA . PHE A 1 89 ? 4.803 -3.066 10.080 1.00 98.38 89 PHE A CA 1
ATOM 687 C C . PHE A 1 89 ? 5.380 -2.207 8.944 1.00 98.38 89 PHE A C 1
ATOM 689 O O . PHE A 1 89 ? 6.104 -2.728 8.095 1.00 98.38 89 PHE A O 1
ATOM 696 N N . GLY A 1 90 ? 5.146 -0.891 8.974 1.00 97.62 90 GLY A N 1
ATOM 697 C CA . GLY A 1 90 ? 5.681 0.044 7.983 1.00 97.62 90 GLY A CA 1
ATOM 698 C C . GLY A 1 90 ? 7.209 0.025 7.921 1.00 97.62 90 GLY A C 1
ATOM 699 O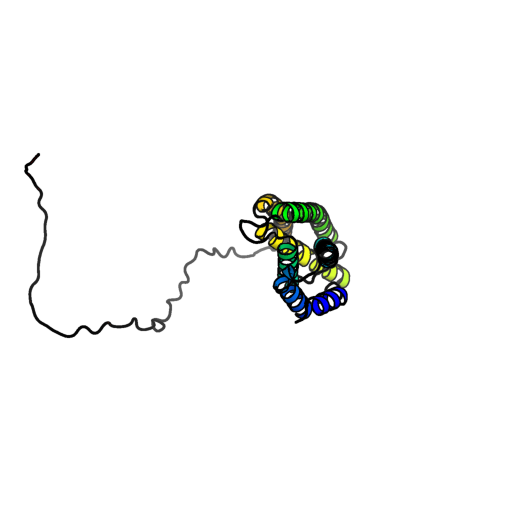 O . GLY A 1 90 ? 7.783 -0.047 6.839 1.00 97.62 90 GLY A O 1
ATOM 700 N N . ARG A 1 91 ? 7.887 -0.015 9.073 1.00 96.56 91 ARG A N 1
ATOM 701 C CA . ARG A 1 91 ? 9.350 -0.138 9.153 1.00 96.56 91 ARG A CA 1
ATOM 702 C C . ARG A 1 91 ? 9.866 -1.397 8.453 1.00 96.56 91 ARG A C 1
ATOM 704 O O . ARG A 1 91 ? 10.880 -1.311 7.766 1.00 96.56 91 ARG A O 1
ATOM 711 N N . GLY A 1 92 ? 9.175 -2.529 8.605 1.00 96.25 92 GLY A N 1
ATOM 712 C CA . GLY A 1 92 ? 9.498 -3.767 7.888 1.00 96.25 92 GLY A CA 1
ATOM 713 C C . GLY A 1 92 ? 9.432 -3.581 6.372 1.00 96.25 92 GLY A C 1
ATOM 714 O O . GLY A 1 92 ? 10.405 -3.865 5.679 1.00 96.25 92 GLY A O 1
ATOM 715 N N . ILE A 1 93 ? 8.344 -2.984 5.874 1.00 96.94 93 ILE A N 1
ATOM 716 C CA . ILE A 1 93 ? 8.185 -2.691 4.441 1.00 96.94 93 ILE A CA 1
ATOM 717 C C . ILE A 1 93 ? 9.289 -1.760 3.933 1.00 96.94 93 ILE A C 1
ATOM 719 O O . ILE A 1 93 ? 9.841 -2.005 2.865 1.00 96.94 93 ILE A O 1
ATOM 723 N N . LEU A 1 94 ? 9.648 -0.710 4.681 1.00 94.56 94 LEU A N 1
ATOM 724 C CA . LEU A 1 94 ? 10.735 0.190 4.279 1.00 94.56 94 LEU A CA 1
ATOM 725 C C . LEU A 1 94 ? 12.058 -0.574 4.115 1.00 94.56 94 LEU A C 1
ATOM 727 O O . LEU A 1 94 ? 12.759 -0.390 3.121 1.00 94.56 94 LEU A O 1
ATOM 731 N N . MET A 1 95 ? 12.395 -1.475 5.042 1.00 91.12 95 MET A N 1
ATOM 732 C CA . MET A 1 95 ? 13.609 -2.291 4.915 1.00 91.12 95 MET A CA 1
ATOM 733 C C . MET A 1 95 ? 13.587 -3.157 3.649 1.00 91.12 95 MET A C 1
ATOM 735 O O . MET A 1 95 ? 14.579 -3.165 2.914 1.00 91.12 95 MET A O 1
ATOM 739 N N . ASP A 1 96 ? 12.452 -3.789 3.348 1.00 91.69 96 ASP A N 1
ATOM 740 C CA . ASP A 1 96 ? 12.277 -4.616 2.149 1.00 91.69 96 ASP A CA 1
ATOM 741 C C . ASP A 1 96 ? 12.357 -3.788 0.855 1.00 91.69 96 ASP A C 1
ATOM 743 O O . ASP A 1 96 ? 13.058 -4.163 -0.092 1.00 91.69 96 ASP A O 1
ATOM 747 N N . CYS A 1 97 ? 11.711 -2.616 0.826 1.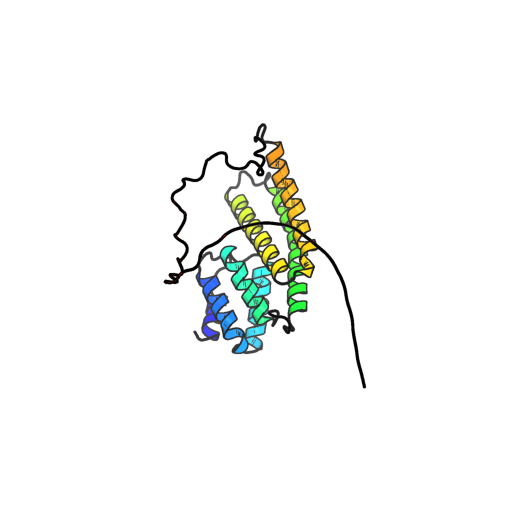00 92.19 97 CYS A N 1
ATOM 748 C CA . CYS A 1 97 ? 11.763 -1.681 -0.299 1.00 92.19 97 CYS A CA 1
ATOM 749 C C . CYS A 1 97 ? 13.199 -1.262 -0.631 1.00 92.19 97 CYS A C 1
ATOM 751 O O . CYS A 1 97 ? 13.514 -1.048 -1.799 1.00 92.19 97 CYS A O 1
ATOM 753 N N . ARG A 1 98 ? 14.100 -1.163 0.361 1.00 86.50 98 ARG A N 1
ATOM 754 C CA . ARG A 1 98 ? 15.498 -0.761 0.119 1.00 86.50 98 ARG A CA 1
ATOM 755 C C . ARG A 1 98 ? 16.197 -1.675 -0.882 1.00 86.50 98 ARG A C 1
ATOM 757 O O . ARG A 1 98 ? 16.872 -1.183 -1.783 1.00 86.50 98 ARG A O 1
ATOM 764 N N . GLY A 1 99 ? 16.086 -2.985 -0.664 1.00 86.00 99 GLY A N 1
ATOM 765 C CA . GLY A 1 99 ? 16.723 -3.991 -1.509 1.00 86.00 99 GLY A CA 1
ATOM 766 C C . GLY A 1 99 ? 16.036 -4.066 -2.864 1.00 86.00 99 GLY A C 1
ATOM 767 O O . GLY A 1 99 ? 16.696 -3.950 -3.894 1.00 86.00 99 GLY A O 1
ATOM 768 N N . ARG A 1 100 ? 14.701 -4.149 -2.846 1.00 90.06 100 ARG A N 1
ATOM 769 C CA . ARG A 1 100 ? 13.890 -4.316 -4.057 1.00 90.06 100 ARG A CA 1
ATOM 770 C C . ARG A 1 100 ? 13.995 -3.136 -5.011 1.00 90.06 100 ARG A C 1
ATOM 772 O O . ARG A 1 100 ? 14.118 -3.367 -6.205 1.00 90.06 100 ARG A O 1
ATOM 779 N N . ILE A 1 101 ? 13.991 -1.893 -4.519 1.00 89.44 101 ILE A N 1
ATOM 780 C CA . ILE A 1 101 ? 14.164 -0.708 -5.376 1.00 89.44 101 ILE A CA 1
ATOM 781 C C . ILE A 1 101 ? 15.551 -0.728 -6.017 1.00 89.44 101 ILE A C 1
ATOM 783 O O . ILE A 1 101 ? 15.658 -0.551 -7.220 1.00 89.44 101 ILE A O 1
ATOM 787 N N . ARG A 1 102 ? 16.614 -1.001 -5.251 1.00 85.31 102 ARG A N 1
ATOM 788 C CA . ARG A 1 102 ? 17.976 -1.050 -5.804 1.00 85.31 102 ARG A CA 1
ATOM 789 C C . ARG A 1 102 ? 18.112 -2.105 -6.900 1.00 85.31 102 ARG A C 1
ATOM 791 O O . ARG A 1 102 ? 18.612 -1.795 -7.973 1.00 85.31 102 ARG A O 1
ATOM 798 N N . GLU A 1 103 ? 17.644 -3.320 -6.635 1.00 86.31 103 GLU A N 1
ATOM 799 C CA . GLU A 1 103 ? 17.638 -4.406 -7.619 1.00 86.31 103 GLU A CA 1
ATOM 800 C C . GLU A 1 103 ? 16.764 -4.059 -8.836 1.00 86.31 103 GLU A C 1
ATOM 802 O O . GLU A 1 103 ? 17.130 -4.330 -9.981 1.00 86.31 103 GLU A O 1
ATOM 807 N N . SER A 1 104 ? 15.624 -3.405 -8.589 1.00 87.38 104 SER A N 1
ATOM 808 C CA . SER A 1 104 ? 14.728 -2.936 -9.644 1.00 87.38 104 SER A CA 1
ATOM 809 C C . SER A 1 104 ? 15.383 -1.876 -10.526 1.00 87.38 104 SER A C 1
ATOM 811 O O . SER A 1 104 ? 15.052 -1.812 -11.694 1.00 87.38 104 SER A O 1
ATOM 813 N N . LEU A 1 105 ? 16.306 -1.064 -10.018 1.00 84.38 105 LEU A N 1
ATOM 814 C CA . LEU A 1 105 ? 17.006 -0.063 -10.829 1.00 84.38 105 LEU A CA 1
ATOM 815 C C . LEU A 1 105 ? 18.183 -0.677 -11.601 1.00 84.38 105 LEU A C 1
ATOM 817 O O . LEU A 1 105 ? 18.390 -0.344 -12.758 1.00 84.38 105 LEU A O 1
ATOM 821 N N . GLN A 1 106 ? 18.908 -1.624 -10.998 1.00 83.69 106 GLN A N 1
ATOM 822 C CA . GLN A 1 106 ? 20.085 -2.249 -11.619 1.00 83.69 106 GLN A CA 1
ATOM 823 C C . GLN A 1 106 ? 19.767 -3.069 -12.870 1.00 83.69 106 GLN A C 1
ATOM 825 O O . GLN A 1 106 ? 20.552 -3.059 -13.806 1.00 83.69 106 GLN A O 1
ATOM 830 N N . LYS A 1 107 ? 18.627 -3.768 -12.904 1.00 84.62 107 LYS A N 1
ATOM 831 C CA . LYS A 1 107 ? 18.276 -4.620 -14.055 1.00 84.62 107 LYS A CA 1
ATOM 832 C C . LYS A 1 107 ? 17.389 -3.920 -15.096 1.00 84.62 107 LYS A C 1
ATOM 834 O O . LYS A 1 107 ? 16.799 -4.603 -15.921 1.00 84.62 107 LYS A O 1
ATOM 839 N N . ILE A 1 108 ? 17.232 -2.590 -15.034 1.00 82.69 108 ILE A N 1
ATOM 840 C CA . ILE A 1 108 ? 16.461 -1.850 -16.056 1.00 82.69 108 ILE A CA 1
ATOM 841 C C . ILE A 1 108 ? 17.126 -2.007 -17.421 1.00 82.69 108 ILE A C 1
ATOM 843 O O . ILE A 1 108 ? 16.445 -2.324 -18.386 1.00 82.69 108 ILE A O 1
ATOM 847 N N . GLU A 1 109 ? 18.447 -1.843 -17.481 1.00 78.19 109 GLU A N 1
ATOM 848 C CA . GLU A 1 109 ? 19.216 -1.971 -18.723 1.00 78.19 109 GLU A CA 1
ATOM 849 C C . GLU A 1 109 ? 19.159 -3.400 -19.283 1.00 78.19 109 GLU A C 1
ATOM 851 O O . GLU A 1 109 ? 18.996 -3.591 -20.482 1.00 78.19 109 GLU A O 1
ATOM 856 N N . GLU A 1 110 ? 19.220 -4.412 -18.411 1.00 80.88 110 GLU A N 1
ATOM 857 C CA . GLU A 1 110 ? 19.159 -5.830 -18.799 1.00 80.88 110 GLU A CA 1
ATOM 858 C C . GLU A 1 110 ? 17.792 -6.243 -19.369 1.00 80.88 110 GLU A C 1
ATOM 860 O O . GLU A 1 110 ? 17.705 -7.170 -20.172 1.00 80.88 110 GLU A O 1
ATOM 865 N N . GLU A 1 111 ? 16.717 -5.587 -18.929 1.00 83.94 111 GLU A N 1
ATOM 866 C CA . GLU A 1 111 ? 15.336 -5.897 -19.316 1.00 83.94 111 GLU A CA 1
ATOM 867 C C . GLU A 1 111 ? 14.756 -4.876 -20.302 1.00 83.94 111 GLU A C 1
ATOM 869 O O . GLU A 1 111 ? 13.566 -4.939 -20.601 1.00 83.94 111 GLU A O 1
ATOM 874 N N . TYR A 1 112 ? 15.571 -3.950 -20.816 1.00 81.25 112 TYR A N 1
ATOM 875 C CA . TYR A 1 112 ? 15.103 -2.835 -21.642 1.00 81.25 112 TYR A CA 1
ATOM 876 C C . TYR A 1 112 ? 14.355 -3.298 -22.902 1.00 81.25 112 TYR A C 1
ATOM 878 O O . TYR A 1 112 ? 13.330 -2.724 -23.264 1.00 81.25 112 TYR A O 1
ATOM 886 N N . ASP A 1 113 ? 14.814 -4.390 -23.517 1.00 88.56 113 ASP A N 1
ATOM 887 C CA . ASP A 1 113 ? 14.202 -4.962 -24.722 1.00 88.56 113 ASP A CA 1
ATOM 888 C C . ASP A 1 113 ? 12.968 -5.845 -24.429 1.00 88.56 113 ASP A C 1
ATOM 890 O O . ASP A 1 113 ? 12.275 -6.279 -25.352 1.00 88.56 113 ASP A O 1
ATOM 894 N N . ASP A 1 114 ? 12.665 -6.122 -23.155 1.00 92.38 114 ASP A N 1
ATOM 895 C CA . ASP A 1 114 ? 11.512 -6.915 -22.716 1.00 92.38 114 ASP A CA 1
ATOM 896 C C . ASP A 1 114 ? 10.446 -5.998 -22.100 1.00 92.38 114 ASP A C 1
ATOM 898 O O . ASP A 1 114 ? 10.397 -5.756 -20.889 1.00 92.38 114 ASP A O 1
ATOM 902 N N . ALA A 1 115 ? 9.568 -5.483 -22.963 1.00 91.12 115 ALA A N 1
ATOM 903 C CA . ALA A 1 115 ? 8.531 -4.525 -22.588 1.00 91.12 115 ALA A CA 1
ATOM 904 C C . ALA A 1 115 ? 7.610 -5.027 -21.458 1.00 91.12 115 ALA A C 1
ATOM 906 O O . ALA A 1 115 ? 7.199 -4.237 -20.604 1.00 91.12 115 ALA A O 1
ATOM 907 N N . ASP A 1 116 ? 7.312 -6.329 -21.411 1.00 92.50 116 ASP A N 1
ATOM 908 C CA . ASP A 1 116 ? 6.449 -6.911 -20.379 1.00 92.50 116 ASP A CA 1
ATOM 909 C C . ASP A 1 116 ? 7.147 -6.927 -19.014 1.00 92.50 116 ASP A C 1
ATOM 911 O O . ASP A 1 116 ? 6.543 -6.554 -17.996 1.00 92.50 116 ASP A O 1
ATOM 915 N N . LYS A 1 117 ? 8.433 -7.306 -18.973 1.00 91.00 117 LYS A N 1
ATOM 916 C CA . LYS A 1 117 ? 9.236 -7.230 -17.742 1.00 91.00 117 LYS A CA 1
ATOM 917 C C . LYS A 1 117 ? 9.413 -5.793 -17.274 1.00 91.00 117 LYS A C 1
ATOM 919 O O . LYS A 1 117 ? 9.245 -5.522 -16.080 1.00 91.00 117 LYS A O 1
ATOM 924 N N . LEU A 1 118 ? 9.678 -4.873 -18.200 1.00 90.50 118 LEU A N 1
ATOM 925 C CA . LEU A 1 118 ? 9.841 -3.458 -17.887 1.00 90.50 118 LEU A CA 1
ATOM 926 C C . LEU A 1 118 ? 8.552 -2.867 -17.297 1.00 90.50 118 LEU A C 1
ATOM 928 O O . LEU A 1 118 ? 8.589 -2.244 -16.235 1.00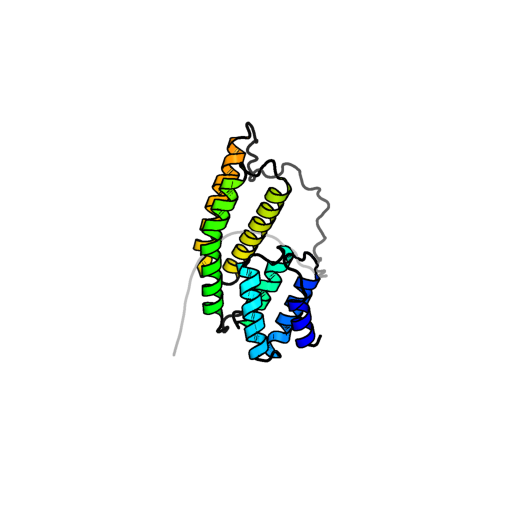 90.50 118 LEU A O 1
ATOM 932 N N . HIS A 1 119 ? 7.396 -3.152 -17.902 1.00 91.31 119 HIS A N 1
ATOM 933 C CA . HIS A 1 119 ? 6.098 -2.713 -17.387 1.00 91.31 119 HIS A CA 1
ATOM 934 C C . HIS A 1 119 ? 5.769 -3.331 -16.013 1.00 91.31 119 HIS A C 1
ATOM 936 O O . HIS A 1 119 ? 5.256 -2.652 -15.113 1.00 91.31 119 HIS A O 1
ATOM 942 N N . ALA A 1 120 ? 6.076 -4.616 -15.800 1.00 91.81 120 ALA A N 1
ATOM 943 C CA . ALA A 1 120 ? 5.887 -5.267 -14.502 1.00 91.81 120 ALA A CA 1
ATOM 944 C C . ALA A 1 120 ? 6.767 -4.636 -13.406 1.00 91.81 120 ALA A C 1
ATOM 946 O O . ALA A 1 120 ? 6.314 -4.425 -12.272 1.00 91.81 120 ALA A O 1
ATOM 947 N N . ARG A 1 121 ? 8.010 -4.292 -13.752 1.00 91.88 121 ARG A N 1
ATOM 948 C CA . ARG A 1 121 ? 8.972 -3.609 -12.881 1.00 91.88 121 ARG A CA 1
ATOM 949 C C . ARG A 1 121 ? 8.525 -2.194 -12.540 1.00 91.88 121 ARG A C 1
ATOM 951 O O . ARG A 1 121 ? 8.487 -1.852 -11.357 1.00 91.88 121 ARG A O 1
ATOM 958 N N . GLU A 1 122 ? 8.120 -1.412 -13.535 1.00 91.19 122 GLU A N 1
ATOM 959 C CA . GLU A 1 122 ? 7.540 -0.079 -13.346 1.00 91.19 122 GLU A CA 1
ATOM 960 C C . GLU A 1 122 ? 6.323 -0.149 -12.412 1.00 91.19 122 GLU A C 1
ATOM 962 O O . GLU A 1 122 ? 6.262 0.539 -11.390 1.00 91.19 122 GLU A O 1
ATOM 967 N N . THR A 1 123 ? 5.395 -1.069 -12.690 1.00 93.88 123 THR A N 1
ATOM 968 C CA . THR A 1 123 ? 4.207 -1.298 -11.858 1.00 93.88 123 THR A CA 1
ATOM 969 C C . THR A 1 123 ? 4.584 -1.605 -10.406 1.00 93.88 123 THR A C 1
ATOM 971 O O . THR A 1 123 ? 3.968 -1.077 -9.474 1.00 93.88 123 THR A O 1
ATOM 974 N N . SER A 1 124 ? 5.594 -2.451 -10.188 1.00 93.56 124 SER A N 1
ATOM 975 C CA . SER A 1 124 ? 6.098 -2.789 -8.854 1.00 93.56 124 SER A CA 1
ATOM 976 C C . SER A 1 124 ? 6.711 -1.572 -8.148 1.00 93.56 124 SER A C 1
ATOM 978 O O . SER A 1 124 ? 6.363 -1.288 -6.998 1.00 93.56 124 SER A O 1
ATOM 980 N N . LEU A 1 125 ? 7.555 -0.801 -8.844 1.00 93.56 125 LEU A N 1
ATOM 981 C CA . LEU A 1 125 ? 8.178 0.426 -8.335 1.00 93.56 125 LEU A CA 1
ATOM 982 C C . LEU A 1 125 ? 7.136 1.465 -7.911 1.00 93.56 125 LEU A C 1
ATOM 984 O O . LEU A 1 125 ? 7.206 1.975 -6.789 1.00 93.56 125 LEU A O 1
ATOM 988 N N . ILE A 1 126 ? 6.126 1.719 -8.747 1.00 94.75 126 ILE A N 1
ATOM 989 C CA . ILE A 1 126 ? 5.033 2.651 -8.435 1.00 94.75 126 ILE A CA 1
ATOM 990 C C . ILE A 1 126 ? 4.306 2.213 -7.159 1.00 94.75 126 ILE A C 1
ATOM 992 O O . ILE A 1 126 ? 4.050 3.034 -6.271 1.00 94.75 126 ILE A O 1
ATOM 996 N N . ARG A 1 127 ? 3.994 0.917 -7.020 1.00 96.88 127 ARG A N 1
ATOM 997 C CA . ARG A 1 127 ? 3.324 0.388 -5.820 1.00 96.88 127 ARG A CA 1
ATOM 998 C C . ARG A 1 127 ? 4.205 0.495 -4.575 1.00 96.88 127 ARG A C 1
ATOM 1000 O O . ARG A 1 127 ? 3.692 0.877 -3.521 1.00 96.88 127 ARG A O 1
ATOM 1007 N N . MET A 1 128 ? 5.507 0.217 -4.682 1.00 96.06 128 MET A N 1
ATOM 1008 C CA . MET A 1 128 ? 6.462 0.389 -3.579 1.00 96.06 128 MET A CA 1
ATOM 1009 C C . MET A 1 128 ? 6.517 1.846 -3.117 1.00 96.06 128 MET A C 1
ATOM 1011 O O . MET A 1 128 ? 6.309 2.121 -1.936 1.00 96.06 128 MET A O 1
ATOM 1015 N N . ILE A 1 129 ? 6.722 2.784 -4.044 1.00 94.50 129 ILE A N 1
ATOM 1016 C CA . ILE A 1 129 ? 6.827 4.220 -3.748 1.00 94.50 129 ILE A CA 1
ATOM 1017 C C . ILE A 1 129 ? 5.529 4.754 -3.137 1.00 94.50 129 ILE A C 1
ATOM 1019 O O . ILE A 1 129 ? 5.558 5.442 -2.117 1.00 94.50 129 ILE A O 1
ATOM 1023 N N . THR A 1 130 ? 4.382 4.382 -3.707 1.00 96.25 130 THR A N 1
ATOM 1024 C CA . THR A 1 130 ? 3.071 4.776 -3.173 1.00 96.25 130 THR A CA 1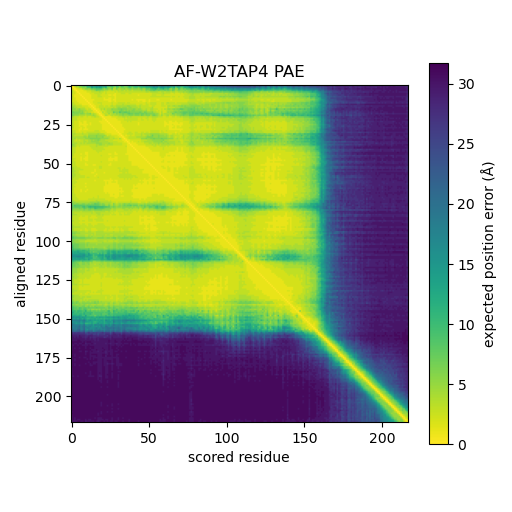
ATOM 1025 C C . THR A 1 130 ? 2.874 4.235 -1.753 1.00 96.25 130 THR A C 1
ATOM 1027 O O . THR A 1 130 ? 2.436 4.964 -0.868 1.00 96.25 130 THR A O 1
ATOM 1030 N N . THR A 1 131 ? 3.265 2.980 -1.498 1.00 97.69 131 THR A N 1
ATOM 1031 C CA . THR A 1 131 ? 3.187 2.372 -0.158 1.00 97.69 131 THR A CA 1
ATOM 1032 C C . THR A 1 131 ? 4.100 3.081 0.845 1.00 97.69 131 THR A C 1
ATOM 1034 O O . THR A 1 131 ? 3.678 3.332 1.972 1.00 97.69 131 THR A O 1
ATOM 1037 N N . ILE A 1 132 ? 5.323 3.456 0.445 1.00 96.25 132 ILE A N 1
ATOM 1038 C CA . ILE A 1 132 ? 6.230 4.273 1.273 1.00 96.25 132 ILE A CA 1
ATOM 1039 C C . ILE A 1 132 ? 5.550 5.592 1.658 1.00 96.25 132 ILE A C 1
ATOM 1041 O O . ILE A 1 132 ? 5.602 5.980 2.826 1.00 96.25 132 ILE A O 1
ATOM 1045 N N . GLY A 1 133 ? 4.885 6.246 0.699 1.00 95.38 133 GLY A N 1
ATOM 1046 C CA . GLY A 1 133 ? 4.128 7.479 0.920 1.00 95.38 133 GLY A CA 1
ATOM 1047 C C . GLY A 1 133 ? 3.061 7.339 2.008 1.00 95.38 133 GLY A C 1
ATOM 1048 O O . GLY A 1 133 ? 2.981 8.183 2.899 1.00 95.38 133 GLY A O 1
ATOM 1049 N N . GLU A 1 134 ? 2.292 6.251 1.997 1.00 96.94 134 GLU A N 1
ATOM 1050 C CA . GLU A 1 134 ? 1.304 5.984 3.051 1.00 96.94 134 GLU A CA 1
ATOM 1051 C C . GLU A 1 134 ? 1.970 5.698 4.405 1.00 96.94 134 GLU A C 1
ATOM 1053 O O . GLU A 1 134 ? 1.547 6.228 5.432 1.00 96.94 134 GLU A O 1
ATOM 1058 N N . ILE A 1 135 ? 3.054 4.916 4.428 1.00 96.94 135 ILE A N 1
ATOM 1059 C CA . ILE A 1 135 ? 3.779 4.601 5.670 1.00 96.94 135 ILE A CA 1
ATOM 1060 C C . ILE A 1 135 ? 4.240 5.881 6.373 1.00 96.94 135 ILE A C 1
ATOM 1062 O O . ILE A 1 135 ? 4.016 6.029 7.575 1.00 96.94 135 ILE A O 1
ATOM 1066 N N . VAL A 1 136 ? 4.855 6.818 5.646 1.00 95.06 136 VAL A N 1
ATOM 1067 C CA . VAL A 1 136 ? 5.349 8.068 6.249 1.00 95.06 136 VAL A CA 1
ATOM 1068 C C . VAL A 1 136 ? 4.219 9.021 6.642 1.00 95.06 136 VAL A C 1
ATOM 1070 O O . VAL A 1 136 ? 4.375 9.759 7.611 1.00 95.06 136 VAL A O 1
ATOM 1073 N N . GLN A 1 137 ? 3.073 8.980 5.951 1.00 93.88 137 GLN A N 1
ATOM 1074 C CA . GLN A 1 137 ? 1.888 9.760 6.327 1.00 93.88 137 GLN A CA 1
ATOM 1075 C C . GLN A 1 137 ? 1.285 9.281 7.654 1.00 93.88 137 GLN A C 1
ATOM 1077 O O . GLN A 1 137 ? 0.982 10.099 8.520 1.00 93.88 137 GLN A O 1
ATOM 1082 N N . PHE A 1 138 ? 1.136 7.965 7.844 1.00 95.19 138 PHE A N 1
ATOM 1083 C CA . PHE A 1 138 ? 0.561 7.397 9.074 1.00 95.19 138 PHE A CA 1
ATOM 1084 C C . PHE A 1 138 ? 1.573 7.245 10.217 1.00 95.19 138 PHE A C 1
ATOM 1086 O O . PHE A 1 138 ? 1.189 7.094 11.376 1.00 95.19 138 PHE A O 1
ATOM 1093 N N . SER A 1 139 ? 2.868 7.231 9.917 1.00 94.38 139 SER A N 1
ATOM 1094 C CA . SER A 1 139 ? 3.944 7.052 10.894 1.00 94.38 139 SER A CA 1
ATOM 1095 C C . SER A 1 139 ? 5.091 8.006 10.576 1.00 94.38 139 SER A C 1
ATOM 1097 O O . SER A 1 139 ? 6.153 7.601 10.106 1.00 94.38 139 SER A O 1
ATOM 1099 N N . SER A 1 140 ? 4.880 9.295 10.855 1.00 91.44 140 SER A N 1
ATOM 1100 C CA . SER A 1 140 ? 5.819 10.382 10.532 1.00 91.44 140 SER A CA 1
ATOM 1101 C C . SER A 1 140 ? 7.222 10.197 11.123 1.00 91.44 140 SER A C 1
ATOM 1103 O O . SER A 1 140 ? 8.202 10.637 10.525 1.00 91.44 140 SER A O 1
ATOM 1105 N N . GLY A 1 141 ? 7.359 9.456 12.230 1.00 91.12 141 GLY A N 1
ATOM 1106 C CA . GLY A 1 141 ? 8.656 9.047 12.786 1.00 91.12 141 GLY A CA 1
ATOM 1107 C C . GLY A 1 141 ? 9.516 8.192 11.838 1.00 91.12 141 GLY A C 1
ATOM 1108 O O . GLY A 1 141 ? 10.721 8.054 12.048 1.00 91.12 141 GLY A O 1
ATOM 1109 N N . LEU A 1 142 ? 8.929 7.642 10.770 1.00 92.31 142 LEU A N 1
ATOM 1110 C CA . LEU A 1 142 ? 9.624 6.886 9.727 1.00 92.31 142 LEU A CA 1
ATOM 1111 C C . LEU A 1 142 ? 10.044 7.742 8.524 1.00 92.31 142 LEU A C 1
ATOM 1113 O O . LEU A 1 142 ? 10.703 7.214 7.627 1.00 92.31 142 LEU A O 1
ATOM 1117 N N . MET A 1 143 ? 9.720 9.040 8.497 1.00 90.38 143 MET A N 1
ATOM 1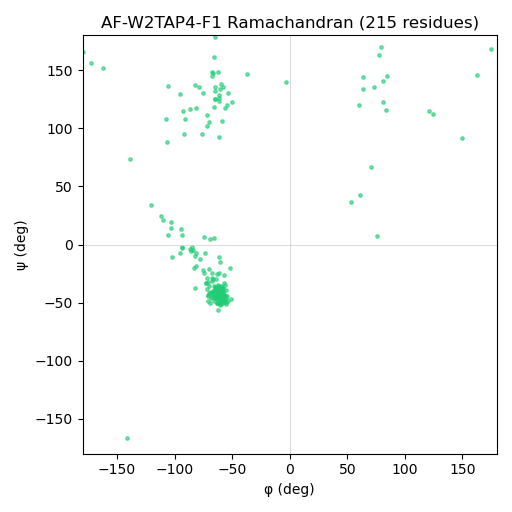118 C CA . MET A 1 143 ? 10.002 9.934 7.364 1.00 90.38 143 MET A CA 1
ATOM 1119 C C . MET A 1 143 ? 11.469 9.867 6.925 1.00 90.38 143 MET A C 1
ATOM 1121 O O . MET A 1 143 ? 11.750 9.679 5.747 1.00 90.38 143 MET A O 1
ATOM 1125 N N . THR A 1 144 ? 12.419 9.932 7.862 1.00 86.69 144 THR A N 1
ATOM 1126 C CA . THR A 1 144 ? 13.857 9.865 7.548 1.00 86.69 144 THR A CA 1
ATOM 1127 C C . THR A 1 144 ? 14.246 8.558 6.857 1.00 86.69 144 THR A C 1
ATOM 1129 O O . THR A 1 144 ? 15.085 8.559 5.959 1.00 86.69 144 THR A O 1
ATOM 1132 N N . ALA A 1 145 ? 13.648 7.432 7.257 1.00 81.12 145 ALA A N 1
ATOM 1133 C CA . ALA A 1 145 ? 13.874 6.153 6.590 1.00 81.12 145 ALA A CA 1
ATOM 1134 C C . ALA A 1 145 ? 13.228 6.140 5.195 1.00 81.12 145 ALA A C 1
ATOM 1136 O O . ALA A 1 145 ? 13.876 5.717 4.243 1.00 81.12 145 ALA A O 1
ATOM 1137 N N . GLY A 1 146 ? 12.010 6.680 5.068 1.00 78.94 146 GLY A N 1
ATOM 1138 C CA . GLY A 1 146 ? 11.313 6.874 3.795 1.00 78.94 146 GLY A CA 1
ATOM 1139 C C . GLY A 1 146 ? 12.126 7.692 2.786 1.00 78.94 146 GLY A C 1
ATOM 1140 O O . GLY A 1 146 ? 12.360 7.238 1.669 1.00 78.94 146 GLY A O 1
ATOM 1141 N N . LEU A 1 147 ? 12.624 8.863 3.197 1.00 81.31 147 LEU A N 1
ATOM 1142 C CA . LEU A 1 147 ? 13.394 9.789 2.355 1.00 81.31 147 LEU A CA 1
ATOM 1143 C C . LEU A 1 147 ? 14.670 9.163 1.778 1.00 81.31 147 LEU A C 1
ATOM 1145 O O . LEU A 1 147 ? 14.982 9.391 0.613 1.00 81.31 147 LEU A O 1
ATOM 1149 N N . ARG A 1 148 ? 15.351 8.297 2.538 1.00 81.00 148 ARG A N 1
ATOM 1150 C CA . ARG A 1 148 ? 16.554 7.586 2.062 1.00 81.00 148 ARG A CA 1
ATOM 1151 C C . ARG A 1 148 ? 16.292 6.684 0.853 1.00 81.00 148 ARG A C 1
ATOM 1153 O O . ARG A 1 148 ? 17.224 6.398 0.107 1.00 81.00 148 ARG A O 1
ATOM 1160 N N . HIS A 1 149 ? 15.060 6.214 0.649 1.00 75.69 149 HIS A N 1
ATOM 1161 C CA . HIS A 1 149 ? 14.708 5.460 -0.559 1.00 75.69 149 HIS A CA 1
ATOM 1162 C C . HIS A 1 149 ? 14.635 6.355 -1.794 1.00 75.69 149 HIS A C 1
ATOM 1164 O O . HIS A 1 149 ? 14.995 5.922 -2.886 1.00 75.69 149 HIS A O 1
ATOM 1170 N N . PHE A 1 150 ? 14.215 7.608 -1.615 1.00 73.38 150 PHE A N 1
ATOM 1171 C CA . PHE A 1 150 ? 14.124 8.574 -2.701 1.00 73.38 150 PHE A CA 1
ATOM 1172 C C . PHE A 1 150 ? 15.488 9.103 -3.129 1.00 73.38 150 PHE A C 1
ATOM 1174 O O . PHE A 1 150 ? 15.635 9.476 -4.284 1.00 73.38 150 PHE A O 1
ATOM 1181 N N . ASP A 1 151 ? 16.500 9.088 -2.262 1.00 72.25 151 ASP A N 1
ATOM 1182 C CA . ASP A 1 151 ? 17.851 9.496 -2.660 1.00 72.25 151 ASP A CA 1
ATOM 1183 C C . ASP A 1 151 ? 18.443 8.568 -3.732 1.00 72.25 151 ASP A C 1
ATOM 1185 O O . ASP A 1 151 ? 19.047 9.052 -4.683 1.00 72.25 151 ASP A O 1
ATOM 1189 N N . ALA A 1 152 ? 18.184 7.257 -3.657 1.00 65.56 152 ALA A N 1
ATOM 1190 C CA . ALA A 1 152 ? 18.588 6.315 -4.706 1.00 65.56 152 ALA A CA 1
ATOM 1191 C C . ALA A 1 152 ? 17.853 6.569 -6.036 1.00 65.56 152 ALA A C 1
ATOM 1193 O O . ALA A 1 152 ? 18.461 6.496 -7.100 1.00 65.56 152 ALA A O 1
ATOM 1194 N N . LEU A 1 153 ? 16.559 6.907 -5.975 1.00 69.06 153 LEU A N 1
ATOM 1195 C CA . LEU A 1 153 ? 15.776 7.277 -7.159 1.00 69.06 153 LEU A CA 1
ATOM 1196 C C . LEU A 1 153 ? 16.266 8.593 -7.772 1.00 69.06 153 LEU A C 1
ATOM 1198 O O . LEU A 1 153 ? 16.375 8.685 -8.988 1.00 69.06 153 LEU A O 1
ATOM 1202 N N . LYS A 1 154 ? 16.620 9.589 -6.949 1.00 70.25 154 LYS A N 1
ATOM 1203 C CA . LYS A 1 154 ? 17.215 10.848 -7.424 1.00 70.25 154 LYS A CA 1
ATOM 1204 C C . LYS A 1 154 ? 18.515 10.608 -8.180 1.00 70.25 154 LYS A C 1
ATOM 1206 O O . LYS A 1 154 ? 18.740 11.280 -9.173 1.00 70.25 154 LYS A O 1
ATOM 1211 N N . THR A 1 155 ? 19.360 9.677 -7.731 1.00 65.06 155 THR A N 1
ATOM 1212 C CA . THR A 1 155 ? 20.599 9.340 -8.447 1.00 65.06 155 THR A CA 1
ATOM 1213 C C . THR A 1 155 ? 20.314 8.791 -9.844 1.00 65.06 155 THR A C 1
ATOM 1215 O O . THR A 1 155 ? 20.978 9.205 -10.785 1.00 65.06 155 THR A O 1
ATOM 1218 N N . VAL A 1 156 ? 19.314 7.917 -9.995 1.00 62.59 156 VAL A N 1
ATOM 1219 C CA . VAL A 1 156 ? 18.922 7.394 -11.316 1.00 62.59 156 VAL A CA 1
ATOM 1220 C C . VAL A 1 156 ? 18.293 8.483 -12.183 1.00 62.59 156 VAL A C 1
ATOM 1222 O O . VAL A 1 156 ? 18.722 8.678 -13.309 1.00 62.59 156 VAL A O 1
ATOM 1225 N N . LEU A 1 157 ? 17.365 9.275 -11.642 1.00 62.47 157 LEU A N 1
ATOM 1226 C CA . LEU A 1 157 ? 16.775 10.399 -12.379 1.00 62.47 157 LEU A CA 1
ATOM 1227 C C . LEU A 1 157 ? 17.833 11.428 -12.811 1.00 62.47 157 LEU A C 1
ATOM 1229 O O . LEU A 1 157 ? 17.735 11.999 -13.888 1.00 62.47 157 LEU A O 1
ATOM 1233 N N . ALA A 1 158 ? 18.855 11.663 -11.985 1.00 60.44 158 ALA A N 1
ATOM 1234 C CA . ALA A 1 158 ? 19.966 12.540 -12.334 1.00 60.44 158 ALA A CA 1
ATOM 1235 C C . ALA A 1 158 ? 20.889 11.929 -13.402 1.00 60.44 158 ALA A C 1
ATOM 1237 O O . ALA A 1 158 ? 21.436 12.677 -14.202 1.00 60.44 158 ALA A O 1
ATOM 1238 N N . SER A 1 159 ? 21.047 10.602 -13.436 1.00 58.47 159 SER A N 1
ATOM 1239 C CA . SER A 1 159 ? 21.825 9.887 -14.460 1.00 58.47 159 SER A CA 1
ATOM 1240 C C . SER A 1 159 ? 21.260 10.107 -15.866 1.00 58.47 159 SER A C 1
ATOM 1242 O O . SER A 1 159 ? 22.029 10.340 -16.794 1.00 58.47 159 SER A O 1
ATOM 1244 N N . ASP A 1 160 ? 19.934 10.116 -16.014 1.00 51.09 160 ASP A N 1
ATOM 1245 C CA . ASP A 1 160 ? 19.285 10.388 -17.304 1.00 51.09 160 ASP A CA 1
ATOM 1246 C C . ASP A 1 160 ? 19.395 11.871 -17.702 1.00 51.09 160 ASP A C 1
ATOM 1248 O O . ASP A 1 160 ? 19.595 12.182 -18.871 1.00 51.09 160 ASP A O 1
ATOM 1252 N N . ILE A 1 161 ? 19.378 12.794 -16.728 1.00 48.50 161 ILE A N 1
ATOM 1253 C CA . ILE A 1 161 ? 19.551 14.241 -16.972 1.00 48.50 161 ILE A CA 1
ATOM 1254 C C . ILE A 1 161 ? 20.973 14.581 -17.451 1.00 48.50 161 ILE A C 1
ATOM 1256 O O . ILE A 1 161 ? 21.150 15.543 -18.190 1.00 48.50 161 ILE A O 1
ATOM 1260 N N . PHE A 1 162 ? 21.994 13.811 -17.061 1.00 37.56 162 PHE A N 1
ATOM 1261 C CA . PHE A 1 162 ? 23.368 14.030 -17.537 1.00 37.56 162 PHE A CA 1
ATOM 1262 C C . PHE A 1 162 ? 23.658 13.411 -18.913 1.00 37.56 162 PHE A C 1
ATOM 1264 O O . PHE A 1 162 ? 24.702 13.718 -19.486 1.00 37.56 162 PHE A O 1
ATOM 1271 N N . ASN A 1 163 ? 22.753 12.584 -19.446 1.00 42.69 163 ASN A N 1
ATOM 1272 C CA . ASN A 1 163 ? 22.841 12.050 -20.808 1.00 42.69 163 ASN A CA 1
ATOM 1273 C C . ASN A 1 163 ? 22.035 12.871 -21.830 1.00 42.69 163 ASN A C 1
ATOM 1275 O O . ASN A 1 163 ? 22.169 12.637 -23.030 1.00 42.69 163 ASN A O 1
ATOM 1279 N N . GLU A 1 164 ? 21.240 13.849 -21.385 1.00 40.44 164 GLU A N 1
ATOM 1280 C CA . GLU A 1 164 ? 20.653 14.861 -22.263 1.00 40.44 164 GLU A CA 1
ATOM 1281 C C . GLU A 1 164 ? 21.585 16.079 -22.326 1.00 40.44 164 GLU A C 1
ATOM 1283 O O . GLU A 1 164 ? 21.551 16.973 -21.477 1.00 40.44 164 GLU A O 1
ATOM 1288 N N . GLU A 1 165 ? 22.447 16.114 -23.346 1.00 45.44 165 GLU A N 1
ATOM 1289 C CA . GLU A 1 165 ? 22.994 17.380 -23.835 1.00 45.44 165 GLU A CA 1
ATOM 1290 C C . GLU A 1 165 ? 21.816 18.354 -24.065 1.00 45.44 165 GLU A C 1
ATOM 1292 O O . GLU A 1 165 ? 20.885 18.060 -24.810 1.00 45.44 165 GLU A O 1
ATOM 1297 N N . ASP A 1 166 ? 21.870 19.508 -23.393 1.00 45.22 166 ASP A N 1
ATOM 1298 C CA . ASP A 1 166 ? 20.996 20.677 -23.558 1.00 45.22 166 ASP A CA 1
ATOM 1299 C C . ASP A 1 166 ? 19.526 20.584 -23.091 1.00 45.22 166 ASP A C 1
ATOM 1301 O O . ASP A 1 166 ? 18.590 20.814 -23.859 1.00 45.22 166 ASP A O 1
ATOM 1305 N N . LEU A 1 167 ? 19.294 20.460 -21.778 1.00 42.88 167 LEU A N 1
ATOM 1306 C CA . LEU A 1 167 ? 18.068 21.011 -21.179 1.00 42.88 167 LEU A CA 1
ATOM 1307 C C . LEU A 1 167 ? 18.311 22.440 -20.654 1.00 42.88 167 LEU A C 1
ATOM 1309 O O . LEU A 1 167 ? 19.072 22.627 -19.698 1.00 42.88 167 LEU A O 1
ATOM 1313 N N . PRO A 1 168 ? 17.666 23.481 -21.224 1.00 43.00 168 PRO A N 1
ATOM 1314 C CA . PRO A 1 168 ? 17.816 24.843 -20.734 1.00 43.00 168 PRO A CA 1
ATOM 1315 C C . PRO A 1 168 ? 17.243 24.957 -19.319 1.00 43.00 168 PRO A C 1
ATOM 1317 O O . PRO A 1 168 ? 16.078 24.652 -19.062 1.00 43.00 168 PRO A O 1
ATOM 1320 N N . VAL A 1 169 ? 18.076 25.443 -18.398 1.00 49.62 169 VAL A N 1
ATOM 1321 C CA . VAL A 1 169 ? 17.714 25.732 -17.008 1.00 49.62 169 VAL A CA 1
ATOM 1322 C C . VAL A 1 169 ? 16.620 26.806 -16.982 1.00 49.62 169 VAL A C 1
ATOM 1324 O O . VAL A 1 169 ? 16.896 28.007 -16.977 1.00 49.62 169 VAL A O 1
ATOM 1327 N N . LEU A 1 170 ? 15.353 26.390 -16.956 1.00 45.25 170 LEU A N 1
ATOM 1328 C CA . LEU A 1 170 ? 14.234 27.289 -16.695 1.00 45.25 170 LEU A CA 1
ATOM 1329 C C . LEU A 1 170 ? 14.186 27.597 -15.199 1.00 45.25 170 LEU A C 1
ATOM 1331 O O . LEU A 1 170 ? 13.631 26.867 -14.376 1.00 45.25 170 LEU A O 1
ATOM 1335 N N . ASN A 1 171 ? 14.806 28.720 -14.856 1.00 43.28 171 ASN A N 1
ATOM 1336 C CA . ASN A 1 171 ? 14.777 29.309 -13.531 1.00 43.28 171 ASN A CA 1
ATOM 1337 C C . ASN A 1 171 ? 13.312 29.615 -13.147 1.00 43.28 171 ASN A C 1
ATOM 1339 O O . ASN A 1 171 ? 12.705 30.552 -13.660 1.00 43.28 171 ASN A O 1
ATOM 1343 N N . SER A 1 172 ? 12.727 28.818 -12.247 1.00 52.03 172 SER A N 1
ATOM 1344 C CA . SER A 1 172 ? 11.311 28.917 -11.835 1.00 52.03 172 SER A CA 1
ATOM 1345 C C . SER A 1 172 ? 10.979 30.177 -11.011 1.00 52.03 172 SER A C 1
ATOM 1347 O O . SER A 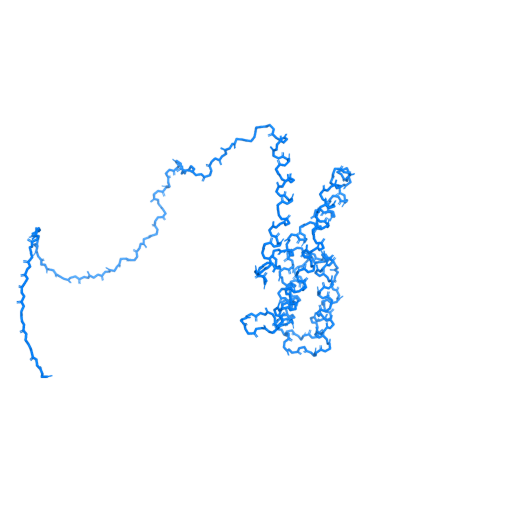1 172 ? 9.855 30.339 -10.546 1.00 52.03 172 SER A O 1
ATOM 1349 N N . ALA A 1 173 ? 11.948 31.079 -10.831 1.00 49.31 173 ALA A N 1
ATOM 1350 C CA . ALA A 1 173 ? 11.803 32.363 -10.146 1.00 49.31 173 ALA A CA 1
ATOM 1351 C C . ALA A 1 173 ? 11.711 33.566 -11.109 1.00 49.31 173 ALA A C 1
ATOM 1353 O O . ALA A 1 173 ? 11.959 34.699 -10.702 1.00 49.31 173 ALA A O 1
ATOM 1354 N N . MET A 1 174 ? 11.370 33.348 -12.383 1.00 43.09 174 MET A N 1
ATOM 1355 C CA . MET A 1 174 ? 11.044 34.433 -13.313 1.00 43.09 174 MET A CA 1
ATOM 1356 C C . MET A 1 174 ? 9.550 34.784 -13.187 1.00 43.09 174 MET A C 1
ATOM 1358 O O . MET A 1 174 ? 8.704 33.935 -13.479 1.00 43.09 174 MET A O 1
ATOM 1362 N N . PRO A 1 175 ? 9.184 36.007 -12.751 1.00 42.56 175 PRO A N 1
ATOM 1363 C CA . PRO A 1 175 ? 7.802 36.456 -12.817 1.00 42.56 175 PRO A CA 1
ATOM 1364 C C . PRO A 1 175 ? 7.366 36.464 -14.282 1.00 42.56 175 PRO A C 1
ATOM 1366 O O . PRO A 1 175 ? 8.093 36.953 -15.147 1.00 42.56 175 PRO A O 1
ATOM 1369 N N . SER A 1 176 ? 6.179 35.931 -14.565 1.00 47.81 176 SER A N 1
ATOM 1370 C CA . SER A 1 176 ? 5.589 36.012 -15.899 1.00 47.81 176 SER A CA 1
ATOM 1371 C C . SER A 1 176 ? 5.525 37.478 -16.341 1.00 47.81 176 SER A C 1
ATOM 1373 O O . SER A 1 176 ? 4.883 38.295 -15.686 1.00 47.81 176 SER A O 1
ATOM 1375 N N . LEU A 1 177 ? 6.187 37.817 -17.451 1.00 51.00 177 LEU A N 1
ATOM 1376 C CA . LEU A 1 177 ? 6.111 39.145 -18.075 1.00 51.00 177 LEU A CA 1
ATOM 1377 C C . LEU A 1 177 ? 4.785 39.378 -18.820 1.00 51.00 177 LEU A C 1
ATOM 1379 O O . LEU A 1 177 ? 4.627 40.410 -19.468 1.00 51.00 177 LEU A O 1
ATOM 1383 N N . ASN A 1 178 ? 3.821 38.456 -18.729 1.00 50.69 178 ASN A N 1
ATOM 1384 C CA . ASN A 1 178 ? 2.490 38.701 -19.260 1.00 50.69 178 ASN A CA 1
ATOM 1385 C C . ASN A 1 178 ? 1.676 39.530 -18.259 1.00 50.69 178 ASN A C 1
ATOM 1387 O O . ASN A 1 178 ? 1.392 39.041 -17.162 1.00 50.69 178 ASN A O 1
ATOM 1391 N N . PRO A 1 179 ? 1.249 40.757 -18.609 1.00 47.00 179 PRO A N 1
ATOM 1392 C CA . PRO A 1 179 ? 0.281 41.468 -17.795 1.00 47.00 179 PRO A CA 1
ATOM 1393 C C . PRO A 1 179 ? -1.018 40.655 -17.757 1.00 47.00 179 PRO A C 1
ATOM 1395 O O . PRO A 1 179 ? -1.602 40.337 -18.794 1.00 47.00 179 PRO A O 1
ATOM 1398 N N . SER A 1 180 ? -1.472 40.308 -16.553 1.00 48.28 180 SER A N 1
ATOM 1399 C CA . SER A 1 180 ? -2.795 39.722 -16.344 1.00 48.28 180 SER A CA 1
ATOM 1400 C C . SER A 1 180 ? -3.861 40.630 -16.972 1.00 48.28 180 SER A C 1
ATOM 1402 O O . SER A 1 180 ? -3.852 41.834 -16.698 1.00 48.28 180 SER A O 1
ATOM 1404 N N . PRO A 1 181 ? -4.796 40.105 -17.784 1.00 47.16 181 PRO A N 1
ATOM 1405 C CA . PRO A 1 181 ? -5.872 40.915 -18.334 1.00 47.16 181 PRO A CA 1
ATOM 1406 C C . PRO A 1 181 ? -6.719 41.484 -17.189 1.00 47.16 181 PRO A C 1
ATOM 1408 O O . PRO A 1 181 ? -7.179 40.760 -16.305 1.00 47.16 181 PRO A O 1
ATOM 1411 N N . THR A 1 182 ? -6.932 42.797 -17.208 1.00 48.94 182 THR A N 1
ATOM 1412 C CA . THR A 1 182 ? -7.494 43.619 -16.121 1.00 48.94 182 THR A CA 1
ATOM 1413 C C . THR A 1 182 ? -8.962 43.327 -15.765 1.00 48.94 182 THR A C 1
ATOM 1415 O O . THR A 1 182 ? -9.527 44.001 -14.908 1.00 48.94 182 THR A O 1
ATOM 1418 N N . ASN A 1 183 ? -9.588 42.310 -16.364 1.00 52.31 183 ASN A N 1
ATOM 1419 C CA . ASN A 1 183 ? -11.035 42.076 -16.299 1.00 52.31 183 ASN A CA 1
ATOM 1420 C C . ASN A 1 183 ? -11.457 40.829 -15.500 1.00 52.31 183 ASN A C 1
ATOM 1422 O O . ASN A 1 183 ? -12.537 40.293 -15.723 1.00 52.31 183 ASN A O 1
ATOM 1426 N N . SER A 1 184 ? -10.652 40.349 -14.549 1.00 50.22 184 SER A N 1
ATOM 1427 C CA . SER A 1 184 ? -11.057 39.250 -13.644 1.00 50.22 184 SER A CA 1
ATOM 1428 C C . SER A 1 184 ? -11.044 39.629 -12.163 1.00 50.22 184 SER A C 1
ATOM 1430 O O . SER A 1 184 ? -10.786 38.795 -11.297 1.00 50.22 184 SER A O 1
ATOM 1432 N N . ARG A 1 185 ? -11.371 40.887 -11.842 1.00 43.72 185 ARG A N 1
ATOM 1433 C CA . ARG A 1 185 ? -11.714 41.266 -10.468 1.00 43.72 185 ARG A CA 1
ATOM 1434 C C . ARG A 1 185 ? -13.223 41.132 -10.271 1.00 43.72 185 ARG A C 1
ATOM 1436 O O . ARG A 1 185 ? -13.990 41.937 -10.789 1.00 43.72 185 ARG A O 1
ATOM 1443 N N . ALA A 1 186 ? -13.638 40.122 -9.510 1.00 49.59 186 ALA A N 1
ATOM 1444 C CA . ALA A 1 186 ? -14.990 40.062 -8.966 1.00 49.59 186 ALA A CA 1
ATOM 1445 C C . ALA A 1 186 ? -15.252 41.320 -8.107 1.00 49.59 186 ALA A C 1
ATOM 1447 O O . ALA A 1 186 ? -14.368 41.710 -7.332 1.00 49.59 186 ALA A O 1
ATOM 1448 N N . PRO A 1 187 ? -16.417 41.981 -8.231 1.00 44.56 187 PRO A N 1
ATOM 1449 C CA . PRO A 1 187 ? -16.734 43.143 -7.414 1.00 44.56 187 PRO A CA 1
ATOM 1450 C C . PRO A 1 187 ? -16.854 42.723 -5.945 1.00 44.56 187 PRO A C 1
ATOM 1452 O O . PRO A 1 187 ? -17.591 41.802 -5.599 1.00 44.56 187 PRO A O 1
ATOM 1455 N N . SER A 1 188 ? -16.094 43.386 -5.074 1.00 45.47 188 SER A N 1
ATOM 1456 C CA . SER A 1 188 ? -16.256 43.272 -3.624 1.00 45.47 188 SER A CA 1
ATOM 1457 C C . SER A 1 188 ? -17.602 43.886 -3.211 1.00 45.47 188 SER A C 1
ATOM 1459 O O . SER A 1 188 ? -18.009 44.878 -3.818 1.00 45.47 188 SER A O 1
ATOM 1461 N N . PRO A 1 189 ? -18.299 43.338 -2.200 1.00 42.50 189 PRO A N 1
ATOM 1462 C CA . PRO A 1 189 ? -19.589 43.865 -1.779 1.00 42.50 189 PRO A CA 1
ATOM 1463 C C . PRO A 1 189 ? -19.423 45.271 -1.194 1.00 42.50 189 PRO A C 1
ATOM 1465 O O . PRO A 1 189 ? -18.732 45.481 -0.197 1.00 42.50 189 PRO A O 1
ATOM 1468 N N . THR A 1 190 ? -20.059 46.240 -1.842 1.00 38.94 190 THR A N 1
ATOM 1469 C CA . THR A 1 190 ? -20.226 47.610 -1.365 1.00 38.94 190 THR A CA 1
ATOM 1470 C C . THR A 1 190 ? -21.238 47.606 -0.220 1.00 38.94 190 THR A C 1
ATOM 1472 O O . THR A 1 190 ? -22.425 47.372 -0.437 1.00 38.94 190 THR A O 1
ATOM 1475 N N . ASN A 1 191 ? -20.783 47.883 1.003 1.00 36.47 191 ASN A N 1
ATOM 1476 C CA . ASN A 1 191 ? -21.672 48.264 2.098 1.00 36.47 191 ASN A CA 1
ATOM 1477 C C . ASN A 1 191 ? -22.219 49.665 1.805 1.00 36.47 191 ASN A C 1
ATOM 1479 O O . ASN A 1 191 ? -21.509 50.663 1.919 1.00 36.47 191 ASN A O 1
ATOM 1483 N N . SER A 1 192 ? -23.482 49.730 1.404 1.00 34.22 192 SER A N 1
ATOM 1484 C CA . SER A 1 192 ? -24.256 50.963 1.320 1.00 34.22 192 SER A CA 1
ATOM 1485 C C . SER A 1 192 ? -24.586 51.458 2.730 1.00 34.22 192 SER A C 1
ATOM 1487 O O . SER A 1 192 ? -25.498 50.939 3.371 1.00 34.22 192 SER A O 1
ATOM 1489 N N . VAL A 1 193 ? -23.848 52.464 3.203 1.00 36.84 193 VAL A N 1
ATOM 1490 C CA . VAL A 1 193 ? -24.266 53.326 4.316 1.00 36.84 193 VAL A CA 1
ATOM 1491 C C . VAL A 1 193 ? -24.621 54.682 3.719 1.00 36.84 193 VAL A C 1
ATOM 1493 O O . VAL A 1 193 ? -23.765 55.414 3.229 1.00 36.84 193 VAL A O 1
ATOM 1496 N N . THR A 1 194 ? -25.915 54.972 3.693 1.00 32.97 194 THR A N 1
ATOM 1497 C CA . THR A 1 194 ? -26.488 56.270 3.339 1.00 32.97 194 THR A CA 1
ATOM 1498 C C . THR A 1 194 ? -26.465 57.221 4.535 1.00 32.97 194 THR A C 1
ATOM 1500 O O . THR A 1 194 ? -26.929 56.821 5.599 1.00 32.97 194 THR A O 1
ATOM 1503 N N . SER A 1 195 ? -26.083 58.483 4.263 1.00 33.75 195 SER A N 1
ATOM 1504 C CA . SER A 1 195 ? -26.424 59.721 5.003 1.00 33.75 195 SER A CA 1
ATOM 1505 C C . SER A 1 195 ? -25.710 59.899 6.365 1.00 33.75 195 SER A C 1
ATOM 1507 O O . SER A 1 195 ? -25.592 58.955 7.128 1.00 33.75 195 SER A O 1
ATOM 1509 N N . ASP A 1 196 ? -25.160 61.047 6.767 1.00 31.55 196 ASP A N 1
ATOM 1510 C CA . ASP A 1 196 ? -25.241 62.420 6.271 1.00 31.55 196 ASP A CA 1
ATOM 1511 C C . ASP A 1 196 ? -24.067 63.254 6.828 1.00 31.55 196 ASP A C 1
ATOM 1513 O O . ASP A 1 196 ? -23.601 62.994 7.933 1.00 31.55 196 ASP A O 1
ATOM 1517 N N . GLY A 1 197 ? -23.661 64.281 6.072 1.00 31.09 197 GLY A N 1
ATOM 1518 C CA . GLY A 1 197 ? -23.186 65.589 6.556 1.00 31.09 197 GLY A CA 1
ATOM 1519 C C . GLY A 1 197 ? -21.957 65.710 7.476 1.00 31.09 197 GLY A C 1
ATOM 1520 O O . GLY A 1 197 ? -21.998 65.355 8.646 1.00 31.09 197 GLY A O 1
ATOM 1521 N N . GLY A 1 198 ? -20.928 66.437 7.014 1.00 29.88 198 GLY A N 1
ATOM 1522 C CA . GLY A 1 198 ? -20.069 67.197 7.938 1.00 29.88 198 GLY A CA 1
ATOM 1523 C C . GLY A 1 198 ? -18.611 67.382 7.528 1.00 29.88 198 GLY A C 1
ATOM 1524 O O . GLY A 1 198 ? -17.753 66.580 7.856 1.00 29.88 198 GLY A O 1
ATOM 1525 N N . SER A 1 199 ? -18.362 68.492 6.843 1.00 33.84 199 SER A N 1
ATOM 1526 C CA . SER A 1 199 ? -17.088 69.090 6.433 1.00 33.84 199 SER A CA 1
ATOM 1527 C C . SER A 1 199 ? -15.889 68.999 7.407 1.00 33.84 199 SER A C 1
ATOM 1529 O O . SER A 1 199 ? -16.033 69.247 8.602 1.00 33.84 199 SER A O 1
ATOM 1531 N N . SER A 1 200 ? -14.691 68.895 6.803 1.00 33.84 200 SER A N 1
ATOM 1532 C CA . SER A 1 200 ? -13.439 69.653 7.081 1.00 33.84 200 SER A CA 1
ATOM 1533 C C . SER A 1 200 ? -12.187 68.811 7.400 1.00 33.84 200 SER A C 1
ATOM 1535 O O . SER A 1 200 ? -12.051 68.203 8.455 1.00 33.84 200 SER A O 1
ATOM 1537 N N . GLN A 1 201 ? -11.229 68.861 6.469 1.00 34.19 201 GLN A N 1
ATOM 1538 C CA . GLN A 1 201 ? -9.773 68.694 6.655 1.00 34.19 201 GLN A CA 1
ATOM 1539 C C . GLN A 1 201 ? -9.204 69.853 7.533 1.00 34.19 201 GLN A C 1
ATOM 1541 O O . GLN A 1 201 ? -9.958 70.801 7.762 1.00 34.19 201 GLN A O 1
ATOM 1546 N N . PRO A 1 202 ? -7.894 69.940 7.893 1.00 49.28 202 PRO A N 1
ATOM 1547 C CA . PRO A 1 202 ? -6.771 68.991 7.781 1.00 49.28 202 PRO A CA 1
ATOM 1548 C C . PRO A 1 202 ? -5.791 68.982 9.007 1.00 49.28 202 PRO A C 1
ATOM 1550 O O . PRO A 1 202 ? -6.018 69.614 10.031 1.00 49.28 202 PRO A O 1
ATOM 1553 N N . THR A 1 203 ? -4.628 68.337 8.805 1.00 31.88 203 THR A N 1
ATOM 1554 C CA . THR A 1 203 ? -3.271 68.613 9.359 1.00 31.88 203 THR A CA 1
ATOM 1555 C C . THR A 1 203 ? -2.831 68.114 10.751 1.00 31.88 203 THR A C 1
ATOM 1557 O O . THR A 1 203 ? -3.267 68.592 11.784 1.00 31.88 203 THR A O 1
ATOM 1560 N N . SER A 1 204 ? -1.825 67.227 10.699 1.00 31.84 204 SER A N 1
ATOM 1561 C CA . SER A 1 204 ? -0.454 67.372 11.235 1.00 31.84 204 SER A CA 1
ATOM 1562 C C . SER A 1 204 ? -0.152 67.524 12.741 1.00 31.84 204 SER A C 1
ATOM 1564 O O . SER A 1 204 ? -0.591 68.442 13.417 1.00 31.84 204 SER A O 1
ATOM 1566 N N . THR A 1 205 ? 0.855 66.725 13.130 1.00 33.06 205 THR A N 1
ATOM 1567 C CA . THR A 1 205 ? 1.946 66.947 14.110 1.00 33.06 205 THR A CA 1
ATOM 1568 C C . THR A 1 205 ? 1.729 66.767 15.622 1.00 33.06 205 THR A C 1
ATOM 1570 O O . THR A 1 205 ? 0.933 67.435 16.262 1.00 33.06 205 THR A O 1
ATOM 1573 N N . SER A 1 206 ? 2.580 65.871 16.149 1.00 31.58 206 SER A N 1
ATOM 1574 C CA . SER A 1 206 ? 3.169 65.712 17.489 1.00 31.58 206 SER A CA 1
ATOM 1575 C C . SER A 1 206 ? 2.884 66.752 18.570 1.00 31.58 206 SER A C 1
ATOM 1577 O O . SER A 1 206 ? 3.129 67.935 18.363 1.00 31.58 206 SER A O 1
ATOM 1579 N N . SER A 1 207 ? 2.680 66.281 19.807 1.00 36.84 207 SER A N 1
ATOM 1580 C CA . SER A 1 207 ? 3.613 66.536 20.929 1.00 36.84 207 SER A CA 1
ATOM 1581 C C . SER A 1 207 ? 3.260 65.736 22.193 1.00 36.84 207 SER A C 1
ATOM 1583 O O . SER A 1 207 ? 2.146 65.260 22.381 1.00 36.84 207 SER A O 1
ATOM 1585 N N . GLN A 1 208 ? 4.297 65.537 23.006 1.00 35.38 208 GLN A N 1
ATOM 1586 C CA . GLN A 1 208 ? 4.383 64.789 24.257 1.00 35.38 208 GLN A CA 1
ATOM 1587 C C . GLN A 1 208 ? 3.554 65.384 25.409 1.00 35.38 208 GLN A C 1
ATOM 1589 O O . GLN A 1 208 ? 3.380 66.594 25.484 1.00 35.38 208 GLN A O 1
ATOM 1594 N N . GLY A 1 209 ? 3.291 64.543 26.419 1.00 32.03 209 GLY A N 1
ATOM 1595 C CA . GLY A 1 209 ? 3.816 64.828 27.762 1.00 32.03 209 GLY A CA 1
ATOM 1596 C C . GLY A 1 209 ? 2.813 64.986 28.909 1.00 32.03 209 GLY A C 1
ATOM 1597 O O . GLY A 1 209 ? 2.152 66.009 28.995 1.00 32.03 209 GLY A O 1
ATOM 1598 N N . THR A 1 210 ? 2.900 64.035 29.861 1.00 34.28 210 THR A N 1
ATOM 1599 C CA . THR A 1 210 ? 2.844 64.200 31.343 1.00 34.28 210 THR A CA 1
ATOM 1600 C C . THR A 1 210 ? 1.544 64.739 31.975 1.00 34.28 210 THR A C 1
ATOM 1602 O O . THR A 1 210 ? 0.930 65.647 31.453 1.00 34.28 210 THR A O 1
ATOM 1605 N N . SER A 1 211 ? 1.057 64.350 33.156 1.00 36.69 211 SER A N 1
ATOM 1606 C CA . SER A 1 211 ? 1.365 63.364 34.208 1.00 36.69 211 SER A CA 1
ATOM 1607 C C . SER A 1 211 ? 0.373 63.619 35.372 1.00 36.69 211 SER A C 1
ATOM 1609 O O . SER A 1 211 ? -0.182 64.713 35.443 1.00 36.69 211 SER A O 1
ATOM 1611 N N . SER A 1 212 ? 0.306 62.689 36.341 1.00 38.78 212 SER A N 1
ATOM 1612 C CA . SER A 1 212 ? -0.185 62.831 37.741 1.00 38.78 212 SER A CA 1
ATOM 1613 C C . SER A 1 212 ? -1.704 62.702 37.983 1.00 38.78 212 SER A C 1
ATOM 1615 O O . SER A 1 212 ? -2.490 63.138 37.159 1.00 38.78 212 SER A O 1
ATOM 1617 N N . SER A 1 213 ? -2.227 62.153 39.089 1.00 39.00 213 SER A N 1
ATOM 1618 C CA . SER A 1 213 ? -1.734 61.281 40.179 1.00 39.00 213 SER A CA 1
ATOM 1619 C C . SER A 1 213 ? -2.894 61.003 41.169 1.00 39.00 213 SER A C 1
ATOM 1621 O O . SER A 1 213 ? -3.831 61.791 41.207 1.00 39.00 213 SER A O 1
ATOM 1623 N N . HIS A 1 214 ? -2.716 59.996 42.047 1.00 38.44 214 HIS A N 1
ATOM 1624 C CA . HIS A 1 214 ? -3.417 59.720 43.333 1.00 38.44 214 HIS A CA 1
ATOM 1625 C C . HIS A 1 214 ? -4.795 59.025 43.274 1.00 38.44 214 HIS A C 1
ATOM 1627 O O . HIS A 1 214 ? -5.611 59.344 42.427 1.00 38.44 214 HIS A O 1
ATOM 1633 N N . GLY A 1 215 ? -5.154 58.092 44.166 1.00 32.03 215 GLY A N 1
ATOM 1634 C CA . GLY A 1 215 ? -4.462 57.494 45.315 1.00 32.03 215 GLY A CA 1
ATOM 1635 C C . GLY A 1 215 ? -5.458 56.782 46.257 1.00 32.03 215 GLY A C 1
ATOM 1636 O O . GLY A 1 215 ? -6.566 57.275 46.429 1.00 32.03 215 GLY A O 1
ATOM 1637 N N . GLY A 1 216 ? -5.013 55.678 46.878 1.00 33.12 216 GLY A N 1
ATOM 1638 C CA . GLY A 1 216 ? -5.545 55.050 48.108 1.00 33.12 216 GLY A CA 1
ATOM 1639 C C . GLY A 1 216 ? -6.833 54.218 47.992 1.00 33.12 216 GLY A C 1
ATOM 1640 O O . GLY A 1 216 ? -7.568 54.379 47.017 1.00 33.12 216 GLY A O 1
ATOM 1641 N N . PRO A 1 217 ? -7.157 53.365 48.987 1.00 47.88 217 PRO A N 1
ATOM 1642 C CA . PRO A 1 217 ? -6.483 53.072 50.266 1.00 47.88 217 PRO A CA 1
ATOM 1643 C C . PRO A 1 217 ? -5.699 51.746 50.301 1.00 47.88 217 PRO A C 1
ATOM 1645 O O . PRO A 1 217 ? -5.997 50.840 49.492 1.00 47.88 217 PRO A O 1
#

Solvent-accessible surface area (backbone atoms only — not comparable to full-atom values): 13294 Å² total; per-residue (Å²): 131,64,58,66,61,35,53,56,51,55,74,68,54,64,76,48,52,81,55,69,60,59,35,50,35,27,50,52,42,44,75,38,50,86,78,50,55,70,66,63,48,50,54,51,46,52,50,48,50,51,37,59,71,66,53,32,47,24,57,96,34,38,65,39,46,51,51,22,44,35,50,68,49,35,36,58,70,92,87,30,81,18,40,67,58,52,41,54,51,40,52,52,44,54,59,53,47,54,56,52,51,53,55,58,59,69,47,44,76,82,32,61,89,38,62,69,60,43,50,54,49,50,54,47,49,52,21,50,54,51,50,46,54,48,39,30,71,78,29,58,91,41,37,71,65,51,52,59,56,50,54,59,51,48,52,54,58,49,55,57,57,72,70,47,85,84,73,80,85,75,67,89,85,64,78,77,87,66,79,75,75,89,83,78,73,79,83,75,87,78,83,85,79,80,85,79,89,82,89,81,86,85,85,86,84,87,84,85,82,89,83,90,81,88,82,86,134

Radius of gyration: 29.85 Å; Cα contacts (8 Å, |Δi|>4): 146; chains: 1; bounding box: 50×83×75 Å

Secondary structure (DSSP, 8-state):
--HHHHHHHHHTPPTT--SHHHHHHHHHHHHTTTSS-HHHHHHHHHHHHHHHHTT-S-HHHHHHHHHHHHHHTT-SSTT-TTHHHHHHHHHHHHHHHHHHHHHHHHTTTTTTT-HHHHHHHHHHHHHHHHHHHHHHHH-GGGHHHHHHHHHHHHHHHHHHHTTSTT-----TTPPP-SPPPTT--PPPP----------------------------

Nearest PDB structures (foldseek):
  8jm9-assembly1_A  TM=3.556E-01  e=7.759E+00  Drosophila melanogaster
  6pyu-assembly1_B  TM=2.228E-01  e=5.515E+00  Homo sapiens

pLDDT: mean 77.54, std 23.49, range [29.88, 98.5]

Organism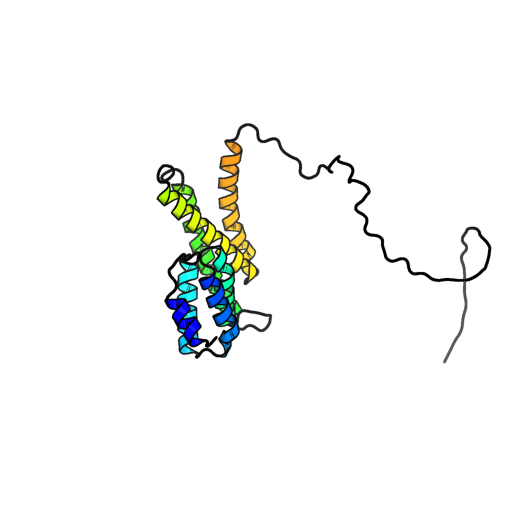: Necator americanus (NCBI:txid51031)

Sequence (217 aa):
VKPQKAVHAWYALEDGDPNNRVRYVAKVLTKNSGDLKSDIKSDLVADLKSKISNFRIHAPNISSAYLCLAKLLDAIGEEGKGKKELEKFGRGILMDCRGRIRESLQKIEEEYDDADKLHARETSLIRMITTIGEIVQFSSGLMTAGLRHFDALKTVLASDIFNEEDLPVLNSAMPSLNPSPTNSRAPSPTNSVTSDGGSSQPTSTSSQGTSSSHGGP

Mean predicted aligned error: 14.83 Å

Foldseek 3Di:
DDLVVLLVQQVVDFFQDPDCNLLVSLVSLLVCLVVDDPVSLVVLLVVLLVSLLVLRYQLVRLLSSLSSNCSSQQLDDDPRPRVVVLLVSLVVSLVVLQVLVVVLLVCCVVCVVPPVVNVVSVRSNSSSLSSLVNSCVSNVVCVVSSVVSVVVVVVSVVVVVVVDDDDDPPPPPDDPPDDDDPPPDDDDDDDDDDDDDDDDDDDDDDDDDDDDDDDDD